Protein AF-A0A4R5VTQ6-F1 (afdb_monomer_lite)

InterPro domains:
  IPR003675 CAAX prenyl protease 2/Lysostaphin resistance protein A-like domain [PF02517] (168-241)

Secondary structure (DSSP, 8-state):
-HHHHHTSPPPHHHHHHHHIIIIIHHHHHHHTTT-HHHHHHHHHHHHHHHHHHHHHHTTTS-TTSPPPPHHHHHHHHHHHHHHHHHHHHHHHHHHHHH-HHHHHHHHHHHHHHH-------S---HHHHHHHHHHHHHHHHHHHTTHHHHHHHHHHHHHHHHHHH-HHHHHTT-HHHHHHHHHHHHHHHHHHHTTTSS---HHHHHHHHHHHHHHHHHHHHHHHHH--HHHHHHHHHHHHHHHHHHHHTSTTHHHHHHHHHHHHHHHHHHHHHHHHHHHTT-

Structure (mmCIF, N/CA/C/O backbone):
data_AF-A0A4R5VTQ6-F1
#
_entry.id   AF-A0A4R5VTQ6-F1
#
loop_
_atom_site.group_PDB
_atom_site.id
_atom_site.type_symbol
_atom_site.label_atom_id
_atom_site.label_alt_id
_atom_site.label_comp_id
_atom_site.label_asym_id
_atom_site.label_entity_id
_atom_site.label_seq_id
_atom_site.pdbx_PDB_ins_code
_atom_site.Cartn_x
_atom_site.Cartn_y
_atom_site.Cartn_z
_atom_site.occupancy
_atom_site.B_iso_or_equiv
_atom_site.auth_seq_id
_atom_site.auth_comp_id
_atom_site.auth_asym_id
_atom_site.auth_atom_id
_atom_site.pdbx_PDB_model_num
ATOM 1 N N . MET A 1 1 ? -11.729 -0.789 19.701 1.00 68.19 1 MET A N 1
ATOM 2 C CA . MET A 1 1 ? -10.406 -1.345 19.319 1.00 68.19 1 MET A CA 1
ATOM 3 C C . MET A 1 1 ? -10.465 -1.917 17.910 1.00 68.19 1 MET A C 1
ATOM 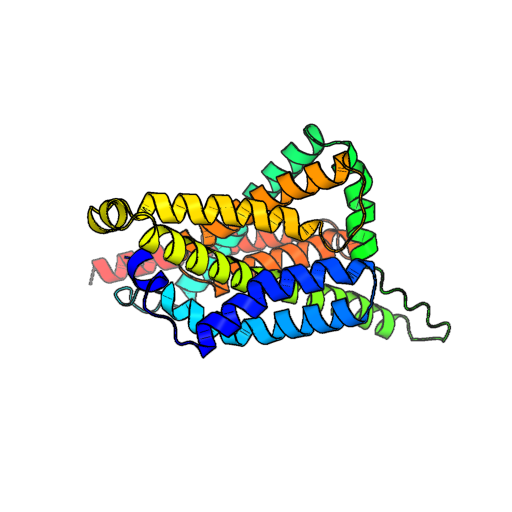5 O O . MET A 1 1 ? -11.405 -2.645 17.598 1.00 68.19 1 MET A O 1
ATOM 9 N N . LEU A 1 2 ? -9.462 -1.601 17.087 1.00 82.00 2 LEU A N 1
ATOM 10 C CA . LEU A 1 2 ? -9.363 -1.978 15.671 1.00 82.00 2 LEU A CA 1
ATOM 11 C C . LEU A 1 2 ? -9.486 -3.497 15.437 1.00 82.00 2 LEU A C 1
ATOM 13 O O . LEU A 1 2 ? -10.278 -3.929 14.603 1.00 82.00 2 LEU A O 1
ATOM 17 N N . THR A 1 3 ? -8.800 -4.318 16.239 1.00 83.00 3 THR A N 1
ATOM 18 C CA . THR A 1 3 ? -8.857 -5.797 16.171 1.00 83.00 3 THR A CA 1
ATOM 19 C C . THR A 1 3 ? -10.266 -6.361 16.286 1.00 83.00 3 THR A C 1
ATOM 21 O O . THR A 1 3 ? -10.634 -7.294 15.568 1.00 83.00 3 THR A O 1
ATOM 24 N N . THR A 1 4 ? -11.079 -5.788 17.172 1.00 84.25 4 THR A N 1
ATOM 25 C CA . THR A 1 4 ? -12.468 -6.204 17.366 1.00 84.25 4 THR A CA 1
ATOM 26 C C . THR A 1 4 ? -13.294 -5.946 16.111 1.00 84.25 4 THR A C 1
ATOM 28 O O . THR A 1 4 ? -14.091 -6.797 15.732 1.00 84.25 4 THR A O 1
ATOM 31 N N . ASN A 1 5 ? -13.092 -4.806 15.442 1.00 87.25 5 ASN A N 1
ATOM 32 C CA . ASN A 1 5 ? -13.829 -4.460 14.227 1.00 87.25 5 ASN A CA 1
ATOM 33 C C . ASN A 1 5 ? -13.384 -5.297 13.020 1.00 87.25 5 ASN A C 1
ATOM 35 O O . ASN A 1 5 ? -14.240 -5.813 12.295 1.00 87.25 5 ASN A O 1
ATOM 39 N N . LEU A 1 6 ? -12.074 -5.499 12.849 1.00 90.19 6 LEU A N 1
ATOM 40 C CA . LEU A 1 6 ? -11.512 -6.322 11.773 1.00 90.19 6 LEU A CA 1
ATOM 41 C C . LEU A 1 6 ? -11.986 -7.780 11.849 1.00 90.19 6 LEU A C 1
ATOM 43 O O . LEU A 1 6 ? -12.286 -8.383 10.824 1.00 90.19 6 LEU A O 1
ATOM 47 N N . THR A 1 7 ? -12.152 -8.320 13.061 1.00 90.00 7 THR A N 1
ATOM 48 C CA . THR A 1 7 ? -12.578 -9.715 13.289 1.00 90.00 7 THR A CA 1
ATOM 49 C C . THR A 1 7 ? -14.080 -9.899 13.537 1.00 90.00 7 THR A C 1
ATOM 51 O O . THR A 1 7 ? -14.508 -10.973 13.977 1.00 90.00 7 THR A O 1
ATOM 54 N N . LYS A 1 8 ? -14.911 -8.881 13.256 1.00 89.94 8 LYS A N 1
ATOM 55 C CA . LYS A 1 8 ? -16.376 -9.045 13.240 1.00 89.94 8 LYS A CA 1
ATOM 56 C C . LYS A 1 8 ? -16.771 -10.113 12.211 1.00 89.94 8 LYS A C 1
ATOM 58 O O . LYS A 1 8 ? -16.144 -10.157 11.149 1.00 89.94 8 LYS A O 1
ATOM 63 N N . PRO A 1 9 ? -17.833 -10.905 12.452 1.00 91.06 9 PRO A N 1
ATOM 64 C CA . PRO A 1 9 ? -18.295 -11.913 11.503 1.00 91.06 9 PRO A CA 1
ATOM 65 C C . PRO A 1 9 ? -18.405 -11.373 10.069 1.00 91.06 9 PRO A C 1
ATOM 67 O O . PRO A 1 9 ? -18.843 -10.240 9.832 1.00 91.06 9 PRO A O 1
ATOM 70 N N . LEU A 1 10 ? -17.960 -12.185 9.112 1.00 92.19 10 LEU A N 1
ATOM 71 C CA . LEU A 1 10 ? -18.070 -11.911 7.684 1.00 92.19 10 LEU A CA 1
ATOM 72 C C . LEU A 1 10 ? -19.266 -12.678 7.125 1.00 92.19 10 LEU A C 1
ATOM 74 O O . LEU A 1 10 ? -19.488 -13.837 7.472 1.00 92.19 10 LEU A O 1
ATOM 78 N N . SER A 1 11 ? -20.021 -12.048 6.225 1.00 94.31 11 SER A N 1
ATOM 79 C CA . SER A 1 11 ? -20.989 -12.795 5.421 1.00 94.31 11 SER A CA 1
ATOM 80 C C . SER A 1 11 ? -20.243 -13.775 4.509 1.00 94.31 11 SER A C 1
ATOM 82 O O . SER A 1 11 ? -19.122 -13.484 4.085 1.00 94.31 11 SER A O 1
ATOM 84 N N . LYS A 1 12 ? -20.869 -14.902 4.141 1.00 95.06 12 LYS A N 1
ATOM 85 C CA . LYS A 1 12 ? -20.275 -15.866 3.194 1.00 95.06 12 LYS A CA 1
ATOM 86 C C . LYS A 1 12 ? -19.852 -15.192 1.881 1.00 95.06 12 LYS A C 1
ATOM 88 O O . LYS A 1 12 ? -18.774 -15.472 1.374 1.00 95.06 12 LYS A O 1
ATOM 93 N N . LYS A 1 13 ? -20.665 -14.247 1.388 1.00 95.31 13 LYS A N 1
ATOM 94 C CA . LYS A 1 13 ? -20.375 -13.453 0.182 1.00 95.31 13 LYS A CA 1
ATOM 95 C C . LYS A 1 13 ? -19.128 -12.584 0.355 1.00 95.31 13 LYS A C 1
ATOM 97 O O . LYS A 1 13 ? -18.300 -12.527 -0.540 1.00 95.31 13 LYS A O 1
ATOM 102 N N . THR A 1 14 ? -18.979 -11.926 1.506 1.00 93.69 14 THR A N 1
ATOM 103 C CA . THR A 1 14 ? -17.797 -11.101 1.804 1.00 93.69 14 THR A CA 1
ATOM 104 C C . THR A 1 14 ? -16.545 -11.953 1.952 1.00 93.69 14 THR A C 1
ATOM 106 O O . THR A 1 14 ? -15.509 -11.573 1.434 1.00 93.69 14 THR A O 1
ATOM 109 N N . LEU A 1 15 ? -16.634 -13.099 2.631 1.00 95.50 15 LEU A N 1
ATOM 110 C CA . LEU A 1 15 ? -15.499 -14.006 2.771 1.00 95.50 15 LEU A CA 1
ATOM 111 C C . LEU A 1 15 ? -15.043 -14.538 1.407 1.00 95.50 15 LEU A C 1
ATOM 113 O O . LEU A 1 15 ? -13.858 -14.476 1.112 1.00 95.50 15 LEU A O 1
ATOM 117 N N . ALA A 1 16 ? -15.976 -14.995 0.565 1.00 96.69 16 ALA A N 1
ATOM 118 C CA . ALA A 1 16 ? -15.663 -15.431 -0.794 1.00 96.69 16 ALA A CA 1
ATOM 119 C C . ALA A 1 16 ? -15.013 -14.306 -1.614 1.00 96.69 16 ALA A C 1
ATOM 121 O O . ALA A 1 16 ? -14.004 -14.532 -2.266 1.00 96.69 16 ALA A O 1
ATOM 122 N N . ALA A 1 17 ? -15.546 -13.086 -1.521 1.00 96.25 17 ALA A N 1
ATOM 123 C CA . ALA A 1 17 ? -14.982 -11.926 -2.198 1.00 96.25 17 ALA A CA 1
ATOM 124 C C . ALA A 1 17 ? -13.552 -11.607 -1.728 1.00 96.25 17 ALA A C 1
ATOM 126 O O . ALA A 1 17 ? -12.696 -11.380 -2.571 1.00 96.25 17 ALA A O 1
ATOM 127 N N . ILE A 1 18 ? -13.282 -11.652 -0.414 1.00 96.25 18 ILE A N 1
ATOM 128 C CA . ILE A 1 18 ? -11.924 -11.496 0.134 1.00 96.25 18 ILE A CA 1
ATOM 129 C C . ILE A 1 18 ? -10.996 -12.575 -0.431 1.00 96.25 18 ILE A C 1
ATOM 131 O O . ILE A 1 18 ? -9.922 -12.238 -0.893 1.00 96.25 18 ILE A O 1
ATOM 135 N N . LEU A 1 19 ? -11.416 -13.845 -0.444 1.00 96.69 19 LEU A N 1
ATOM 136 C CA . LEU A 1 19 ? -10.595 -14.940 -0.976 1.00 96.69 19 LEU A CA 1
ATOM 137 C C . LEU A 1 19 ? -10.276 -14.770 -2.469 1.00 96.69 19 LEU A C 1
ATOM 139 O O . LEU A 1 19 ? -9.175 -15.108 -2.893 1.00 96.69 19 LEU A O 1
ATOM 143 N N . VAL A 1 20 ? -11.220 -14.246 -3.257 1.00 96.31 20 VAL A N 1
ATOM 144 C CA . VAL A 1 20 ? -10.997 -13.943 -4.680 1.00 96.31 20 VAL A CA 1
ATOM 145 C C . VAL A 1 20 ? -9.973 -12.827 -4.843 1.00 96.31 20 VAL A C 1
ATOM 147 O O . VAL A 1 20 ? -9.036 -12.994 -5.610 1.00 96.31 20 VAL A O 1
ATOM 150 N N . ILE A 1 21 ? -10.114 -11.716 -4.114 1.00 95.56 21 ILE A N 1
ATOM 151 C CA . ILE A 1 21 ? -9.159 -10.607 -4.236 1.00 95.56 21 ILE A CA 1
ATOM 152 C C . ILE A 1 21 ? -7.831 -10.864 -3.539 1.00 95.56 21 ILE A C 1
ATOM 154 O O . ILE A 1 21 ? -6.964 -10.029 -3.693 1.00 95.56 21 ILE A O 1
ATOM 158 N N . THR A 1 22 ? -7.681 -11.936 -2.753 1.00 95.06 22 THR A N 1
ATOM 159 C CA . THR A 1 22 ? -6.400 -12.331 -2.156 1.00 95.06 22 THR A CA 1
ATOM 160 C C . THR A 1 22 ? -5.760 -13.469 -2.943 1.00 95.06 22 THR A C 1
ATOM 162 O O . THR A 1 22 ? -5.008 -13.234 -3.881 1.00 95.06 22 THR A O 1
ATOM 165 N N . LEU A 1 23 ? -6.137 -14.708 -2.632 1.00 94.38 23 LEU A N 1
ATOM 166 C CA . LEU A 1 23 ? -5.588 -15.914 -3.253 1.00 94.38 23 LEU A CA 1
ATOM 167 C C . LEU A 1 23 ? -5.908 -15.980 -4.750 1.00 94.38 23 LEU A C 1
ATOM 169 O O . LEU A 1 23 ? -5.095 -16.445 -5.539 1.00 94.38 23 LEU A O 1
ATOM 173 N N . GLY A 1 24 ? -7.103 -15.537 -5.151 1.00 94.00 24 GLY A N 1
ATOM 174 C CA . GLY A 1 24 ? -7.478 -15.507 -6.565 1.00 94.00 24 GLY A CA 1
ATOM 175 C C . GLY A 1 24 ? -6.610 -14.540 -7.371 1.00 94.00 24 GLY A C 1
ATOM 176 O O . GLY A 1 24 ? -6.146 -14.916 -8.444 1.00 94.00 24 GLY A O 1
ATOM 177 N N . ALA A 1 25 ? -6.345 -13.345 -6.834 1.00 93.50 25 ALA A N 1
ATOM 178 C CA . ALA A 1 25 ? -5.468 -12.359 -7.458 1.00 93.50 25 ALA A CA 1
ATOM 179 C C . ALA A 1 25 ? -4.042 -12.905 -7.628 1.00 93.50 25 ALA A C 1
ATOM 181 O O . ALA A 1 25 ? -3.527 -12.859 -8.735 1.00 93.50 25 ALA A O 1
ATOM 182 N N . GLU A 1 26 ? -3.455 -13.519 -6.595 1.00 93.56 26 GLU A N 1
ATOM 183 C CA . GLU A 1 26 ? -2.110 -14.125 -6.660 1.00 93.56 26 GLU A CA 1
ATOM 184 C C . GLU A 1 26 ? -2.006 -15.250 -7.698 1.00 93.56 26 GLU A C 1
ATOM 186 O O . GLU A 1 26 ? -1.031 -15.340 -8.446 1.00 93.56 26 GLU A O 1
ATOM 191 N N . ILE A 1 27 ? -3.018 -16.123 -7.759 1.00 94.38 27 ILE A N 1
ATOM 192 C CA . ILE A 1 27 ? -3.067 -17.205 -8.748 1.00 94.38 27 ILE A CA 1
ATOM 193 C C . ILE A 1 27 ? -3.088 -16.614 -10.158 1.00 94.38 27 ILE A C 1
ATOM 195 O O . ILE A 1 27 ? -2.345 -17.068 -11.028 1.00 94.38 27 ILE A O 1
ATOM 199 N N . VAL A 1 28 ? -3.933 -15.608 -10.388 1.00 93.88 28 VAL A N 1
ATOM 200 C CA . VAL A 1 28 ? -4.035 -14.942 -11.689 1.00 93.88 28 VAL A CA 1
ATOM 201 C C . VAL A 1 28 ? -2.734 -14.211 -12.026 1.00 93.88 28 VAL A C 1
ATOM 203 O O . VAL A 1 28 ? -2.231 -14.387 -13.132 1.00 93.88 28 VAL A O 1
ATOM 206 N N . LEU A 1 29 ? -2.137 -13.505 -11.065 1.00 91.75 29 LEU A N 1
ATOM 207 C CA . LEU A 1 29 ? -0.855 -12.812 -11.203 1.00 91.75 29 LEU A CA 1
ATOM 208 C C . LEU A 1 29 ? 0.262 -13.782 -11.614 1.00 91.75 29 LEU A C 1
ATOM 210 O O . LEU A 1 29 ? 0.988 -13.530 -12.570 1.00 91.75 29 LEU A O 1
ATOM 214 N N . TYR A 1 30 ? 0.337 -14.964 -10.993 1.00 92.75 30 TYR A N 1
ATOM 215 C CA . TYR A 1 30 ? 1.273 -16.015 -11.410 1.00 92.75 30 TYR A CA 1
ATOM 216 C C . TYR A 1 30 ? 1.055 -16.465 -12.864 1.00 92.75 30 TYR A C 1
ATOM 218 O O . TYR A 1 30 ? 2.016 -16.731 -13.594 1.00 92.75 30 TYR A O 1
ATOM 226 N N . PHE A 1 31 ? -0.205 -16.554 -13.303 1.00 92.81 31 PHE A N 1
ATOM 227 C CA . PHE A 1 31 ? -0.541 -16.943 -14.671 1.00 92.81 31 PHE A CA 1
ATOM 228 C C . PHE A 1 31 ? -0.262 -15.858 -15.719 1.00 92.81 31 PHE A C 1
ATOM 230 O O . PHE A 1 31 ? -0.176 -16.202 -16.901 1.00 92.81 31 PHE A O 1
ATOM 237 N N . MET A 1 32 ? -0.045 -14.596 -15.327 1.00 90.12 32 MET A N 1
ATOM 238 C CA . MET A 1 32 ? 0.327 -13.516 -16.258 1.00 90.12 32 MET A CA 1
ATOM 239 C C . MET A 1 32 ? 1.617 -13.818 -17.023 1.00 90.12 32 MET A C 1
ATOM 241 O O . MET A 1 32 ? 1.738 -13.454 -18.188 1.00 90.12 32 MET A O 1
ATOM 245 N N . ARG A 1 33 ? 2.515 -14.620 -16.437 1.00 85.50 33 ARG A N 1
ATOM 246 C CA . ARG A 1 33 ? 3.718 -15.150 -17.105 1.00 85.50 33 ARG A CA 1
ATOM 247 C C . ARG A 1 33 ? 3.438 -15.949 -18.376 1.00 85.50 33 ARG A C 1
ATOM 249 O O . ARG A 1 33 ? 4.341 -16.141 -19.186 1.00 85.50 33 ARG A O 1
ATOM 256 N N . TYR A 1 34 ? 2.234 -16.500 -18.503 1.00 88.81 34 TYR A N 1
ATOM 257 C CA . TYR A 1 34 ? 1.894 -17.476 -19.534 1.00 88.81 34 TYR A CA 1
ATOM 258 C C . TYR A 1 34 ? 0.779 -17.002 -20.467 1.00 88.81 34 TYR A C 1
ATOM 260 O O . TYR A 1 34 ? 0.603 -17.592 -21.532 1.00 88.81 34 TYR A O 1
ATOM 268 N N . THR A 1 35 ? -0.010 -15.991 -20.086 1.00 88.56 35 THR A N 1
ATOM 269 C CA . THR A 1 35 ? -1.158 -15.555 -20.890 1.00 88.56 35 THR A CA 1
ATOM 270 C C . THR A 1 35 ? -1.603 -14.123 -20.603 1.00 88.56 35 THR A C 1
ATOM 272 O O . THR A 1 35 ? -1.783 -13.728 -19.454 1.00 88.56 35 THR A O 1
ATOM 275 N N . TYR A 1 36 ? -1.906 -13.375 -21.669 1.00 87.50 36 TYR A N 1
ATOM 276 C CA . TYR A 1 36 ? -2.515 -12.042 -21.588 1.00 87.50 36 TYR A CA 1
ATOM 277 C C . TYR A 1 36 ? -3.910 -12.058 -20.955 1.00 87.50 36 TYR A C 1
ATOM 279 O O . TYR A 1 36 ? -4.296 -11.096 -20.297 1.00 87.50 36 TYR A O 1
ATOM 287 N N . LEU A 1 37 ? -4.654 -13.166 -21.092 1.00 91.94 37 LEU A N 1
ATOM 288 C CA . LEU A 1 37 ? -5.963 -13.314 -20.450 1.00 91.94 37 LEU A CA 1
ATOM 289 C C . LEU A 1 37 ? -5.850 -13.187 -18.927 1.00 91.94 37 LEU A C 1
ATOM 291 O O . LEU A 1 37 ? -6.746 -12.637 -18.295 1.00 91.94 37 LEU A O 1
ATOM 295 N N . ALA A 1 38 ? -4.757 -13.679 -18.338 1.00 91.62 38 ALA A N 1
ATOM 296 C CA . ALA A 1 38 ? -4.528 -13.535 -16.909 1.00 91.62 38 ALA A CA 1
ATOM 297 C C . ALA A 1 38 ? -4.312 -12.066 -16.525 1.00 91.62 38 ALA A C 1
ATOM 299 O O . ALA A 1 38 ? -4.867 -11.647 -15.519 1.00 91.62 38 ALA A O 1
ATOM 300 N N . GLY A 1 39 ? -3.627 -11.269 -17.353 1.00 88.62 39 GLY A N 1
ATOM 301 C CA . GLY A 1 39 ? -3.497 -9.823 -17.128 1.00 88.62 39 GLY A CA 1
ATOM 302 C C . GLY A 1 39 ? -4.860 -9.131 -17.105 1.00 88.62 39 GLY A C 1
ATOM 303 O O . GLY A 1 39 ? -5.229 -8.510 -16.117 1.00 88.62 39 GLY A O 1
ATOM 304 N N . THR A 1 40 ? -5.694 -9.373 -18.120 1.00 91.56 40 THR A N 1
ATOM 305 C CA . THR A 1 40 ? -7.059 -8.814 -18.160 1.00 91.56 40 THR A CA 1
ATOM 306 C C . THR A 1 40 ? -7.920 -9.257 -16.970 1.00 91.56 40 THR A C 1
ATOM 308 O O . THR A 1 40 ? -8.733 -8.488 -16.455 1.00 91.56 40 THR A O 1
ATOM 311 N N . LEU A 1 41 ? -7.774 -10.509 -16.523 1.00 94.50 41 LEU A N 1
ATOM 312 C CA . LEU A 1 41 ? -8.474 -11.002 -15.338 1.00 94.50 41 LEU A CA 1
ATOM 313 C C . LEU A 1 41 ? -7.951 -10.353 -14.053 1.00 94.50 41 LEU A C 1
ATOM 315 O O . LEU A 1 41 ? -8.757 -10.080 -13.165 1.00 94.50 41 LEU A O 1
ATOM 319 N N . TYR A 1 42 ? -6.646 -10.096 -13.953 1.00 94.19 42 TYR A N 1
ATOM 320 C CA . TYR A 1 42 ? -6.045 -9.396 -12.821 1.00 94.19 42 TYR A CA 1
ATOM 321 C C . TYR A 1 42 ? -6.610 -7.981 -12.709 1.00 94.19 42 TYR A C 1
ATOM 323 O O . TYR A 1 42 ? -7.158 -7.633 -11.663 1.00 94.19 42 TYR A O 1
ATOM 331 N N . ASP A 1 43 ? -6.621 -7.226 -13.808 1.00 92.81 43 ASP A N 1
ATOM 332 C CA . ASP A 1 43 ? -7.185 -5.873 -13.853 1.00 92.81 43 ASP A CA 1
ATOM 333 C C . ASP A 1 43 ? -8.661 -5.872 -13.449 1.00 92.81 43 ASP A C 1
ATOM 335 O O . ASP A 1 43 ? -9.109 -5.054 -12.643 1.00 92.81 43 ASP A O 1
ATOM 339 N N . ALA A 1 44 ? -9.433 -6.846 -13.943 1.00 94.88 44 ALA A N 1
ATOM 340 C CA . ALA A 1 44 ? -10.832 -7.001 -13.565 1.00 94.88 44 ALA A CA 1
ATOM 341 C C . ALA A 1 44 ? -11.000 -7.282 -12.061 1.00 94.88 44 ALA A C 1
ATOM 343 O O . ALA A 1 44 ? -11.917 -6.741 -11.433 1.00 94.88 44 ALA A O 1
ATOM 344 N N . ILE A 1 45 ? -10.122 -8.097 -11.464 1.00 95.25 45 ILE A N 1
ATOM 345 C CA . ILE A 1 45 ? -10.103 -8.345 -10.017 1.00 95.25 45 ILE A CA 1
ATOM 346 C C . ILE A 1 45 ? -9.726 -7.065 -9.263 1.00 95.25 45 ILE A C 1
ATOM 348 O O . ILE A 1 45 ? -10.399 -6.745 -8.280 1.00 95.25 45 ILE A O 1
ATOM 352 N N . MET A 1 46 ? -8.726 -6.307 -9.724 1.00 94.69 46 MET A N 1
ATOM 353 C CA . MET A 1 46 ? -8.306 -5.045 -9.109 1.00 94.69 46 MET A CA 1
ATOM 354 C C . MET A 1 46 ? -9.430 -4.012 -9.135 1.00 94.69 46 MET A C 1
ATOM 356 O O . MET A 1 46 ? -9.814 -3.503 -8.082 1.00 94.69 46 MET A O 1
ATOM 360 N N . VAL A 1 47 ? -10.073 -3.791 -10.282 1.00 94.75 47 VAL A N 1
ATOM 361 C CA . VAL A 1 47 ? -11.248 -2.911 -10.390 1.00 94.75 47 VAL A CA 1
ATOM 362 C C . VAL A 1 47 ? -12.385 -3.391 -9.480 1.00 94.75 47 VAL A C 1
ATOM 364 O O . VAL A 1 47 ? -12.988 -2.598 -8.751 1.00 94.75 47 VAL A O 1
ATOM 367 N N . ALA A 1 48 ? -12.674 -4.697 -9.458 1.00 94.12 48 ALA A N 1
ATOM 368 C CA . ALA A 1 48 ? -13.710 -5.257 -8.590 1.00 94.12 48 ALA A CA 1
ATOM 369 C C . ALA A 1 48 ? -13.371 -5.114 -7.094 1.00 94.12 48 ALA A C 1
ATOM 371 O O . ALA A 1 48 ? -14.278 -4.985 -6.257 1.00 94.12 48 ALA A O 1
ATOM 372 N N . SER A 1 49 ? -12.081 -5.098 -6.746 1.00 95.25 49 SER A N 1
ATOM 373 C CA . SER A 1 49 ? -11.607 -4.950 -5.373 1.00 95.25 49 SER A CA 1
ATOM 374 C C . SER A 1 49 ? -12.054 -3.625 -4.760 1.00 95.25 49 SER A C 1
ATOM 376 O O . SER A 1 49 ? -12.372 -3.604 -3.574 1.00 95.25 49 SER A O 1
ATOM 378 N N . PHE A 1 50 ? -12.240 -2.561 -5.552 1.00 95.38 50 PHE A N 1
ATOM 379 C CA . PHE A 1 50 ? -12.759 -1.275 -5.076 1.00 95.38 50 PHE A CA 1
ATOM 380 C C . PHE A 1 50 ? -14.063 -1.430 -4.271 1.00 95.38 50 PHE A C 1
ATOM 382 O O . PHE A 1 50 ? -14.203 -0.909 -3.159 1.00 95.38 50 PHE A O 1
ATOM 389 N N . PHE A 1 51 ? -15.015 -2.220 -4.780 1.00 94.44 51 PHE A N 1
ATOM 390 C CA . PHE A 1 51 ? -16.305 -2.449 -4.115 1.00 94.44 51 PHE A CA 1
ATOM 391 C C . PHE A 1 51 ? -16.165 -3.240 -2.810 1.00 94.44 51 PHE A C 1
ATOM 393 O O . PHE A 1 51 ? -16.956 -3.075 -1.873 1.00 94.44 51 PHE A O 1
ATOM 400 N N . ILE A 1 52 ? -15.165 -4.116 -2.739 1.00 94.62 52 ILE A N 1
ATOM 401 C CA . ILE A 1 52 ? -14.842 -4.877 -1.533 1.00 94.62 52 ILE A CA 1
ATOM 402 C C . ILE A 1 52 ? -14.148 -3.955 -0.531 1.00 94.62 52 ILE A C 1
ATOM 404 O O . ILE A 1 52 ? -14.572 -3.899 0.624 1.00 94.62 52 ILE A O 1
ATOM 408 N N . GLY A 1 53 ? -13.184 -3.154 -0.984 1.00 94.62 53 GLY A N 1
ATOM 409 C CA . GLY A 1 53 ? -12.490 -2.128 -0.214 1.00 94.62 53 GLY A CA 1
ATOM 410 C C . GLY A 1 53 ? -13.454 -1.156 0.444 1.00 94.62 53 GLY A C 1
ATOM 411 O O . GLY A 1 53 ? -13.327 -0.898 1.638 1.00 94.62 53 GLY A O 1
ATOM 412 N N . TRP A 1 54 ? -14.514 -0.739 -0.252 1.00 93.75 54 TRP A N 1
ATOM 413 C CA . TRP A 1 54 ? -15.573 0.082 0.342 1.00 93.75 54 TRP A CA 1
ATOM 414 C C . TRP A 1 54 ? -16.211 -0.572 1.576 1.00 93.75 54 TRP A C 1
ATOM 416 O O . TRP A 1 54 ? -16.376 0.060 2.621 1.00 93.75 54 TRP A O 1
ATOM 426 N N . LYS A 1 55 ? -16.516 -1.872 1.502 1.00 92.38 55 LYS A N 1
ATOM 427 C CA . LYS A 1 55 ? -17.075 -2.627 2.636 1.00 92.38 55 LYS A CA 1
ATOM 428 C C . LYS A 1 55 ? -16.051 -2.863 3.744 1.00 92.38 55 LYS A C 1
ATOM 430 O O . LYS A 1 55 ? -16.423 -2.852 4.920 1.00 92.38 55 LYS A O 1
ATOM 435 N N . LEU A 1 56 ? -14.790 -3.112 3.393 1.00 92.81 56 LEU A N 1
ATOM 436 C CA . LEU A 1 56 ? -13.727 -3.368 4.366 1.00 92.81 56 LEU A CA 1
ATOM 437 C C . LEU A 1 56 ? -13.273 -2.089 5.077 1.00 92.81 56 LEU A C 1
ATOM 439 O O . LEU A 1 56 ? -12.967 -2.144 6.265 1.00 92.81 56 LEU A O 1
ATOM 443 N N . HIS A 1 57 ? -13.319 -0.935 4.410 1.00 92.12 57 HIS A N 1
ATOM 444 C CA . HIS A 1 57 ? -12.964 0.367 4.975 1.00 92.12 57 HIS A CA 1
ATOM 445 C C . HIS A 1 57 ? -13.735 0.657 6.271 1.00 92.12 57 HIS A C 1
ATOM 447 O O . HIS A 1 57 ? -13.144 1.036 7.282 1.00 92.12 57 HIS A O 1
ATOM 453 N N . HIS A 1 58 ? -15.038 0.363 6.298 1.00 89.25 58 HIS A N 1
ATOM 454 C CA . HIS A 1 58 ? -15.876 0.520 7.493 1.00 89.25 58 HIS A CA 1
ATOM 455 C C . HIS A 1 58 ? -15.430 -0.321 8.702 1.00 89.25 58 HIS A C 1
ATOM 457 O O . HIS A 1 58 ? -15.876 -0.069 9.819 1.00 89.25 58 HIS A O 1
ATOM 463 N N . ARG A 1 59 ? -14.572 -1.330 8.507 1.00 89.44 59 ARG A N 1
ATOM 464 C CA . ARG A 1 59 ? -14.019 -2.159 9.589 1.00 89.44 59 ARG A CA 1
ATOM 465 C C . ARG A 1 59 ? -12.753 -1.566 10.204 1.00 89.44 59 ARG A C 1
ATOM 467 O O . ARG A 1 59 ? -12.385 -1.985 11.298 1.00 89.44 59 ARG A O 1
ATOM 474 N N . ILE A 1 60 ? -12.115 -0.609 9.531 1.00 88.38 60 ILE A N 1
ATOM 475 C CA . ILE A 1 60 ? -10.934 0.104 10.036 1.00 88.38 60 ILE A CA 1
ATOM 476 C C . ILE A 1 60 ? -11.333 1.407 10.728 1.00 88.38 60 ILE A C 1
ATOM 478 O O . ILE A 1 60 ? -10.751 1.760 11.755 1.00 88.38 60 ILE A O 1
ATOM 482 N N . VAL A 1 61 ? -12.345 2.097 10.193 1.00 84.25 61 VAL A N 1
ATOM 483 C CA . VAL A 1 61 ? -12.830 3.362 10.752 1.00 84.25 61 VAL A CA 1
ATOM 484 C C . VAL A 1 61 ? -13.316 3.150 12.185 1.00 84.25 61 VAL A C 1
ATOM 486 O O . VAL A 1 61 ? -14.092 2.233 12.472 1.00 84.25 61 VAL A O 1
ATOM 489 N N . ASP A 1 62 ? -12.850 4.005 13.095 1.00 71.88 62 ASP A N 1
ATOM 490 C CA . ASP A 1 62 ? -13.303 3.968 14.477 1.00 71.88 62 ASP A CA 1
ATOM 491 C C . ASP A 1 62 ? -14.691 4.605 14.576 1.00 71.88 62 ASP A C 1
ATOM 493 O O . ASP A 1 62 ? -14.900 5.747 14.168 1.00 71.88 62 ASP A O 1
ATOM 497 N N . ALA A 1 63 ? -15.660 3.862 15.110 1.00 64.31 63 ALA A N 1
ATOM 498 C CA . ALA A 1 63 ? -17.037 4.341 15.224 1.00 64.31 63 ALA A CA 1
ATOM 499 C C . ALA A 1 63 ? -17.172 5.490 16.239 1.00 64.31 63 ALA A C 1
ATOM 501 O O . ALA A 1 63 ? -18.168 6.207 16.223 1.00 64.31 63 ALA A O 1
ATOM 502 N N . THR A 1 64 ? -16.181 5.649 17.120 1.00 61.62 64 THR A N 1
ATOM 503 C CA . THR A 1 64 ? -16.155 6.665 18.178 1.00 61.62 64 THR A CA 1
ATOM 504 C C . THR A 1 64 ? -15.398 7.931 17.788 1.00 61.62 64 THR A C 1
ATOM 506 O O . THR A 1 64 ? -15.535 8.941 18.471 1.00 61.62 64 THR A O 1
ATOM 509 N N . SER A 1 65 ? -14.601 7.914 16.713 1.00 66.81 65 SER A N 1
ATOM 510 C CA . SER A 1 65 ? -13.953 9.128 16.209 1.00 66.81 65 SER A CA 1
ATOM 511 C C . SER A 1 65 ? -14.932 9.902 15.330 1.00 66.81 65 SER A C 1
ATOM 513 O O . SER A 1 65 ? -15.507 9.330 14.401 1.00 66.81 65 SER A O 1
ATOM 515 N N . GLY A 1 66 ? -15.110 11.198 15.600 1.00 72.81 66 GLY A N 1
ATOM 516 C CA . GLY A 1 66 ? -15.863 12.093 14.721 1.00 72.81 66 GLY A CA 1
ATOM 517 C C . GLY A 1 66 ? -15.363 12.025 13.273 1.00 72.81 66 GLY A C 1
ATOM 518 O O . GLY A 1 66 ? -14.218 11.653 13.007 1.00 72.81 66 GLY A O 1
ATOM 519 N N . ARG A 1 67 ? -16.229 12.357 12.306 1.00 80.06 67 ARG A N 1
ATOM 520 C CA . ARG A 1 67 ? -15.840 12.335 10.888 1.00 80.06 67 ARG A CA 1
ATOM 521 C C . ARG A 1 67 ? -14.732 13.370 10.653 1.00 80.06 67 ARG A C 1
ATOM 523 O O . ARG A 1 67 ? -14.979 14.544 10.922 1.00 80.06 67 ARG A O 1
ATOM 530 N N . PRO A 1 68 ? -13.563 12.979 10.109 1.00 84.06 68 PRO A N 1
ATOM 531 C CA . PRO A 1 68 ? -12.477 13.923 9.898 1.00 84.06 68 PRO A CA 1
ATOM 532 C C . PRO A 1 68 ? -12.887 14.978 8.872 1.00 84.06 68 PRO A C 1
ATOM 534 O O . PRO A 1 68 ? -13.494 14.651 7.838 1.00 84.06 68 PRO A O 1
ATOM 537 N N . THR A 1 69 ? -12.531 16.232 9.150 1.00 90.56 69 THR A N 1
ATOM 538 C CA . THR A 1 69 ? -12.752 17.357 8.233 1.00 90.56 69 THR A CA 1
ATOM 539 C C . THR A 1 69 ? -11.943 17.172 6.946 1.00 90.56 69 THR A C 1
ATOM 541 O O . THR A 1 69 ? -10.985 16.395 6.893 1.00 90.56 69 THR A O 1
ATOM 544 N N . LYS A 1 70 ? -12.291 17.904 5.878 1.00 91.69 70 LYS A N 1
ATOM 545 C CA . LYS A 1 70 ? -11.512 17.879 4.624 1.00 91.69 70 LYS A CA 1
ATOM 546 C C . LYS A 1 70 ? -10.036 18.226 4.867 1.00 91.69 70 LYS A C 1
ATOM 548 O O . LYS A 1 70 ? -9.161 17.569 4.312 1.00 91.69 70 LYS A O 1
ATOM 553 N N . ARG A 1 71 ? -9.770 19.199 5.748 1.00 92.50 71 ARG A N 1
ATOM 554 C CA . ARG A 1 71 ? -8.413 19.609 6.137 1.00 92.50 71 ARG A CA 1
ATOM 555 C C . ARG A 1 71 ? -7.666 18.491 6.864 1.00 92.50 71 ARG A C 1
ATOM 557 O O . ARG A 1 71 ? -6.529 18.203 6.511 1.00 92.50 71 ARG A O 1
ATOM 564 N N . GLN A 1 72 ? -8.317 17.807 7.804 1.00 92.06 72 GLN A N 1
ATOM 565 C CA . GLN A 1 72 ? -7.723 16.670 8.515 1.00 92.06 72 GLN A CA 1
ATOM 566 C C . GLN A 1 72 ? -7.413 15.498 7.577 1.00 92.06 72 GLN A C 1
ATOM 568 O O . GLN A 1 72 ? -6.354 14.890 7.697 1.00 92.06 72 GLN A O 1
ATOM 573 N N . ARG A 1 73 ? -8.278 15.213 6.595 1.00 93.31 73 ARG A N 1
ATOM 574 C CA . ARG A 1 73 ? -7.988 14.195 5.568 1.00 93.31 73 ARG A CA 1
ATOM 575 C C . ARG A 1 73 ? -6.794 14.581 4.698 1.00 93.31 73 ARG A C 1
ATOM 577 O O . ARG A 1 73 ? -5.950 13.735 4.428 1.00 93.31 73 ARG A O 1
ATOM 584 N N . ALA A 1 74 ? -6.697 15.849 4.295 1.00 95.69 74 ALA A N 1
ATOM 585 C CA . ALA A 1 74 ? -5.548 16.347 3.542 1.00 95.69 74 ALA A CA 1
ATOM 586 C C . ALA A 1 74 ? -4.246 16.277 4.365 1.00 95.69 74 ALA A C 1
ATOM 588 O O . ALA A 1 74 ? -3.200 15.908 3.833 1.00 95.69 74 ALA A O 1
ATOM 589 N N . LEU A 1 75 ? -4.309 16.551 5.673 1.00 96.31 75 LEU A N 1
ATOM 590 C CA . LEU A 1 75 ? -3.187 16.359 6.599 1.00 96.31 75 LEU A CA 1
ATOM 591 C C . LEU A 1 75 ? -2.779 14.892 6.734 1.00 96.31 75 LEU A C 1
ATOM 593 O O . LEU A 1 75 ? -1.589 14.593 6.701 1.00 96.31 75 LEU A O 1
ATOM 597 N N . GLN A 1 76 ? -3.750 13.982 6.851 1.00 95.81 76 GLN A N 1
ATOM 598 C CA . GLN A 1 76 ? -3.484 12.544 6.882 1.00 95.81 76 GLN A CA 1
ATOM 599 C C . GLN A 1 76 ? -2.812 12.076 5.594 1.00 95.81 76 GLN A C 1
ATOM 601 O O . GLN A 1 76 ? -1.813 11.372 5.669 1.00 95.81 76 GLN A O 1
ATOM 606 N N . PHE A 1 77 ? -3.326 12.489 4.432 1.00 98.12 77 PHE A N 1
ATOM 607 C CA . PHE A 1 77 ? -2.734 12.150 3.140 1.00 98.12 77 PHE A CA 1
ATOM 608 C C . PHE A 1 77 ? -1.308 12.690 3.010 1.00 98.12 77 PHE A C 1
ATOM 610 O O . PHE A 1 77 ? -0.388 11.912 2.794 1.00 98.12 77 PHE A O 1
ATOM 617 N N . THR A 1 78 ? -1.105 13.998 3.192 1.00 98.25 78 THR A N 1
ATOM 618 C CA . THR A 1 78 ? 0.226 14.612 3.046 1.00 98.25 78 THR A CA 1
ATOM 619 C C . THR A 1 78 ? 1.233 14.036 4.042 1.00 98.25 78 THR A C 1
ATOM 621 O O . THR A 1 78 ? 2.353 13.726 3.658 1.00 98.25 78 THR A O 1
ATOM 624 N N . GLY A 1 79 ? 0.835 13.812 5.299 1.00 98.12 79 GLY A N 1
ATOM 625 C CA . GLY A 1 79 ? 1.694 13.180 6.301 1.00 98.12 79 GLY A CA 1
ATOM 626 C C . GLY A 1 79 ? 2.040 11.730 5.954 1.00 98.12 79 GLY A C 1
ATOM 627 O O . GLY A 1 79 ? 3.204 11.346 6.024 1.00 98.12 79 GLY A O 1
ATOM 628 N N . ALA A 1 80 ? 1.050 10.935 5.539 1.00 98.38 80 ALA A N 1
ATOM 629 C CA . ALA A 1 80 ? 1.255 9.557 5.099 1.00 98.38 80 ALA A CA 1
ATOM 630 C C . ALA A 1 80 ? 2.164 9.472 3.870 1.00 98.38 80 ALA A C 1
ATOM 632 O O . ALA A 1 80 ? 3.097 8.674 3.865 1.00 98.38 80 ALA A O 1
ATOM 633 N N . PHE A 1 81 ? 1.932 10.325 2.873 1.00 98.62 81 PHE A N 1
ATOM 634 C CA . PHE A 1 81 ? 2.738 10.382 1.661 1.00 98.62 81 PHE A CA 1
ATOM 635 C C . PHE A 1 81 ? 4.200 10.711 1.976 1.00 98.62 81 PHE A C 1
ATOM 637 O O . PHE A 1 81 ? 5.092 10.018 1.507 1.00 98.62 81 PHE A O 1
ATOM 644 N N . LEU A 1 82 ? 4.462 11.713 2.822 1.00 98.56 82 LEU A N 1
ATOM 645 C CA . LEU A 1 82 ? 5.828 12.092 3.204 1.00 98.56 82 LEU A CA 1
ATOM 646 C C . LEU A 1 82 ? 6.548 10.983 3.977 1.00 98.56 82 LEU A C 1
ATOM 648 O O . LEU A 1 82 ? 7.722 10.721 3.723 1.00 98.56 82 LEU A O 1
ATOM 652 N N . VAL A 1 83 ? 5.850 10.317 4.904 1.00 98.50 83 VAL A N 1
ATOM 653 C CA . VAL A 1 83 ? 6.399 9.159 5.626 1.00 98.50 83 VAL A CA 1
ATOM 654 C C . VAL A 1 83 ? 6.733 8.034 4.652 1.00 98.50 83 VAL A C 1
ATOM 656 O O . VAL A 1 83 ? 7.815 7.453 4.749 1.00 98.50 83 VAL A O 1
ATOM 659 N N . PHE A 1 84 ? 5.836 7.749 3.705 1.00 98.50 84 PHE A N 1
ATOM 660 C CA . PHE A 1 84 ? 6.070 6.728 2.695 1.00 98.50 84 PHE A CA 1
ATOM 661 C C . PHE A 1 84 ? 7.253 7.085 1.796 1.00 98.50 84 PHE A C 1
ATOM 663 O O . PHE A 1 84 ? 8.160 6.277 1.678 1.00 98.50 84 PHE A O 1
ATOM 670 N N . PHE A 1 85 ? 7.302 8.310 1.268 1.00 98.12 85 PHE A N 1
ATOM 671 C CA . PHE A 1 85 ? 8.382 8.815 0.419 1.00 98.12 85 PHE A CA 1
ATOM 672 C C . PHE A 1 85 ? 9.762 8.746 1.093 1.00 98.12 85 PHE A C 1
ATOM 674 O O . PHE A 1 85 ? 10.735 8.282 0.498 1.00 98.12 85 PHE A O 1
ATOM 681 N N . ILE A 1 86 ? 9.873 9.185 2.351 1.00 98.12 86 ILE A N 1
ATOM 682 C CA . ILE A 1 86 ? 11.142 9.114 3.091 1.00 98.12 86 ILE A CA 1
ATOM 683 C C . ILE A 1 86 ? 11.534 7.653 3.317 1.00 98.12 86 ILE A C 1
ATOM 685 O O . ILE A 1 86 ? 12.683 7.270 3.096 1.00 98.12 86 ILE A O 1
ATOM 689 N N . GLY A 1 87 ? 10.583 6.827 3.755 1.00 97.81 87 GLY A N 1
ATOM 690 C CA . GLY A 1 87 ? 10.840 5.420 4.026 1.00 97.81 87 GLY A CA 1
ATOM 691 C C . GLY A 1 87 ? 11.213 4.634 2.766 1.00 97.81 87 GLY A C 1
ATOM 692 O O . GLY A 1 87 ? 12.179 3.875 2.801 1.00 97.81 87 GLY A O 1
ATOM 693 N N . SER A 1 88 ? 10.528 4.862 1.645 1.00 95.94 88 SER A N 1
ATOM 694 C CA . SER A 1 88 ? 10.847 4.258 0.350 1.00 95.94 88 SER A CA 1
ATOM 695 C C . SER A 1 88 ? 12.213 4.711 -0.157 1.00 95.94 88 SER A C 1
ATOM 697 O O . SER A 1 88 ? 12.990 3.878 -0.609 1.00 95.94 88 SER A O 1
ATOM 699 N N . THR A 1 89 ? 12.580 5.983 0.030 1.00 95.00 89 THR A N 1
ATOM 700 C CA . THR A 1 89 ? 13.932 6.481 -0.280 1.00 95.00 89 THR A CA 1
ATOM 701 C C . THR A 1 89 ? 15.004 5.730 0.515 1.00 95.00 89 THR A C 1
ATOM 703 O O . THR A 1 89 ? 15.986 5.263 -0.061 1.00 95.00 89 THR A O 1
ATOM 706 N N . ILE A 1 90 ? 14.813 5.555 1.829 1.00 96.50 90 ILE A N 1
ATOM 707 C CA . ILE A 1 90 ? 15.752 4.798 2.675 1.00 96.50 90 ILE A CA 1
ATOM 708 C C . ILE A 1 90 ? 15.845 3.338 2.210 1.00 96.50 90 ILE A C 1
ATOM 710 O O . ILE A 1 90 ? 16.947 2.799 2.097 1.00 96.50 90 ILE A O 1
ATOM 714 N N . ILE A 1 91 ? 14.707 2.704 1.912 1.00 95.19 91 ILE A N 1
ATOM 715 C CA . ILE A 1 91 ? 14.653 1.324 1.414 1.00 95.19 91 ILE A CA 1
ATOM 716 C C . ILE A 1 91 ? 15.371 1.201 0.072 1.00 95.19 91 ILE A C 1
ATOM 718 O O . ILE A 1 91 ? 16.125 0.249 -0.115 1.00 95.19 91 ILE A O 1
ATOM 722 N N . ASN A 1 92 ? 15.182 2.149 -0.842 1.00 91.38 92 ASN A N 1
ATOM 723 C CA . ASN A 1 92 ? 15.825 2.146 -2.153 1.00 91.38 92 ASN A CA 1
ATOM 724 C C . ASN A 1 92 ? 17.344 2.295 -2.024 1.00 91.38 92 ASN A C 1
ATOM 726 O O . ASN A 1 92 ? 18.082 1.527 -2.638 1.00 91.38 92 ASN A O 1
ATOM 730 N N . ILE A 1 93 ? 17.828 3.195 -1.158 1.00 91.56 93 ILE A N 1
ATOM 731 C CA . ILE A 1 93 ? 19.264 3.326 -0.856 1.00 91.56 93 ILE A CA 1
ATOM 732 C C . ILE A 1 93 ? 19.817 2.013 -0.292 1.00 91.56 93 ILE A C 1
ATOM 734 O O . ILE A 1 93 ? 20.836 1.514 -0.768 1.00 91.56 93 ILE A O 1
ATOM 738 N N . TYR A 1 94 ? 19.139 1.425 0.697 1.00 92.38 94 TYR A N 1
ATOM 739 C CA . TYR A 1 94 ? 19.549 0.143 1.267 1.00 92.38 94 TYR A CA 1
ATOM 740 C C . TYR A 1 94 ? 19.573 -0.966 0.210 1.00 92.38 94 TYR A C 1
ATOM 742 O O . TYR A 1 94 ? 20.544 -1.714 0.127 1.00 92.38 94 TYR A O 1
ATOM 750 N N . SER A 1 95 ? 18.536 -1.052 -0.622 1.00 90.38 95 SER A N 1
ATOM 751 C CA . SER A 1 95 ? 18.394 -2.092 -1.643 1.00 90.38 95 SER A CA 1
ATOM 752 C C . SER A 1 95 ? 19.461 -1.969 -2.728 1.00 90.38 95 SER A C 1
ATOM 754 O O . SER A 1 95 ? 20.006 -2.981 -3.158 1.00 90.38 95 SER A O 1
ATOM 756 N N . ASN A 1 96 ? 19.827 -0.742 -3.107 1.00 87.06 96 ASN A N 1
ATOM 757 C CA . ASN A 1 96 ? 20.923 -0.470 -4.034 1.00 87.06 96 ASN A CA 1
ATOM 758 C C . ASN A 1 96 ? 22.265 -1.002 -3.496 1.00 87.06 96 ASN A C 1
ATOM 760 O O . ASN A 1 96 ? 23.008 -1.669 -4.215 1.00 87.06 96 ASN A O 1
ATOM 764 N N . LEU A 1 97 ? 22.530 -0.801 -2.201 1.00 90.62 97 LEU A N 1
ATOM 765 C CA . LEU A 1 97 ? 23.757 -1.268 -1.553 1.00 90.62 97 LEU A CA 1
ATOM 766 C C . LEU A 1 97 ? 23.767 -2.784 -1.294 1.00 90.62 97 LEU A C 1
ATOM 768 O O . LEU A 1 97 ? 24.788 -3.439 -1.495 1.00 90.62 97 LEU A O 1
ATOM 772 N N . ALA A 1 98 ? 22.650 -3.344 -0.826 1.00 91.69 98 ALA A N 1
ATOM 773 C CA . ALA A 1 98 ? 22.555 -4.739 -0.395 1.00 91.69 98 ALA A CA 1
ATOM 774 C C . ALA A 1 98 ? 22.285 -5.717 -1.552 1.00 91.69 98 ALA A C 1
ATOM 776 O O . ALA A 1 98 ? 22.717 -6.869 -1.498 1.00 91.69 98 ALA A O 1
ATOM 777 N N . PHE A 1 99 ? 21.596 -5.267 -2.607 1.00 91.19 99 PHE A N 1
ATOM 778 C CA . PHE A 1 99 ? 21.163 -6.091 -3.738 1.00 91.19 99 PHE A CA 1
ATOM 779 C C . PHE A 1 99 ? 21.546 -5.447 -5.083 1.00 91.19 99 PHE A C 1
ATOM 781 O O . PHE A 1 99 ? 20.678 -5.104 -5.888 1.00 91.19 99 PHE A O 1
ATOM 788 N N . PRO A 1 100 ? 22.849 -5.335 -5.402 1.00 86.62 100 PRO A N 1
ATOM 789 C CA . PRO A 1 100 ? 23.309 -4.663 -6.620 1.00 86.62 100 PRO A CA 1
ATOM 790 C C . PRO A 1 100 ? 22.794 -5.326 -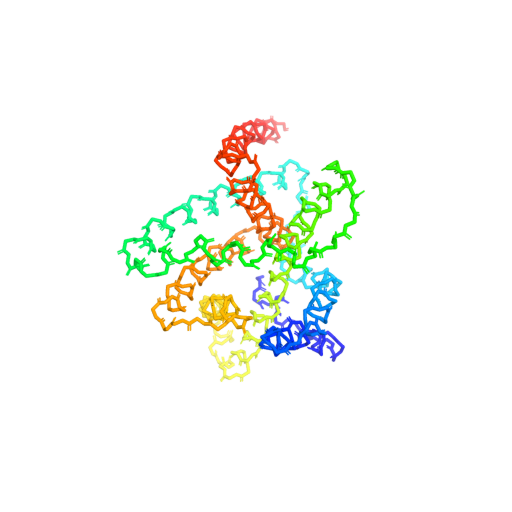7.907 1.00 86.62 100 PRO A C 1
ATOM 792 O O . PRO A 1 100 ? 22.582 -4.651 -8.910 1.00 86.62 100 PRO A O 1
ATOM 795 N N . ALA A 1 101 ? 22.553 -6.644 -7.886 1.00 83.25 101 ALA A N 1
ATOM 796 C CA . ALA A 1 101 ? 21.964 -7.367 -9.014 1.00 83.25 101 ALA A CA 1
ATOM 797 C C . ALA A 1 101 ? 20.504 -6.967 -9.269 1.00 83.25 101 ALA A C 1
ATOM 799 O O . ALA A 1 101 ? 20.109 -6.846 -10.423 1.00 83.25 101 ALA A O 1
ATOM 800 N N . PHE A 1 102 ? 19.716 -6.750 -8.215 1.00 81.12 102 PHE A N 1
ATOM 801 C CA . PHE A 1 102 ? 18.362 -6.219 -8.339 1.00 81.12 102 PHE A CA 1
ATOM 802 C C . PHE A 1 102 ? 18.409 -4.788 -8.867 1.00 81.12 102 PHE A C 1
ATOM 804 O O . PHE A 1 102 ? 17.809 -4.515 -9.895 1.00 81.12 102 PHE A O 1
ATOM 811 N N . ASN A 1 103 ? 19.230 -3.927 -8.262 1.00 78.69 103 ASN A N 1
ATOM 812 C CA . ASN A 1 103 ? 19.328 -2.523 -8.653 1.00 78.69 103 ASN A CA 1
ATOM 813 C C . ASN A 1 103 ? 19.780 -2.327 -10.111 1.00 78.69 103 ASN A C 1
ATOM 815 O O . ASN A 1 103 ? 19.213 -1.516 -10.828 1.00 78.69 103 ASN A O 1
ATOM 819 N N . LYS A 1 104 ? 20.754 -3.114 -10.590 1.00 77.69 104 LYS A N 1
ATOM 820 C CA . LYS A 1 104 ? 21.226 -3.043 -11.985 1.00 77.69 104 LYS A CA 1
ATOM 821 C C . LYS A 1 104 ? 20.154 -3.447 -13.006 1.00 77.69 104 LYS A C 1
ATOM 823 O O . LYS A 1 104 ? 20.200 -2.985 -14.140 1.00 77.69 104 LYS A O 1
ATOM 828 N N . ASN A 1 105 ? 19.236 -4.332 -12.622 1.00 66.94 105 ASN A N 1
ATOM 829 C CA . ASN A 1 105 ? 18.145 -4.792 -13.481 1.00 66.94 105 ASN A CA 1
ATOM 830 C C . ASN A 1 105 ? 16.815 -4.097 -13.155 1.00 66.94 105 ASN A C 1
ATOM 832 O O . ASN A 1 105 ? 15.808 -4.411 -13.780 1.00 66.94 105 ASN A O 1
ATOM 836 N N . TYR A 1 106 ? 16.797 -3.177 -12.188 1.00 60.97 106 TYR A N 1
ATOM 837 C CA . TYR A 1 106 ? 15.585 -2.491 -11.761 1.00 60.97 106 TYR A CA 1
ATOM 838 C C . TYR A 1 106 ? 15.041 -1.608 -12.885 1.00 60.97 106 TYR A C 1
ATOM 840 O O . TYR A 1 106 ? 13.857 -1.673 -13.189 1.00 60.97 106 TYR A O 1
ATOM 848 N N . ASP A 1 107 ? 15.931 -0.912 -13.599 1.00 55.06 107 ASP A N 1
ATOM 849 C CA . ASP A 1 107 ? 15.576 -0.126 -14.787 1.00 55.06 107 ASP A CA 1
ATOM 850 C C . ASP A 1 107 ? 14.925 -0.997 -15.879 1.00 55.06 107 ASP A C 1
ATOM 852 O O . ASP A 1 107 ? 13.952 -0.588 -16.505 1.00 55.06 107 ASP A O 1
ATOM 856 N N . GLN A 1 108 ? 15.405 -2.233 -16.072 1.00 51.47 108 GLN A N 1
ATOM 857 C CA . GLN A 1 108 ? 14.796 -3.187 -17.010 1.00 51.47 108 GLN A CA 1
ATOM 858 C C . GLN A 1 108 ? 13.462 -3.745 -16.498 1.00 51.47 108 GLN A C 1
ATOM 860 O O . GLN A 1 108 ? 12.573 -4.019 -17.297 1.00 51.47 108 GLN A O 1
ATOM 865 N N . TYR A 1 109 ? 13.311 -3.918 -15.184 1.00 51.47 109 TYR A N 1
ATOM 866 C CA . TYR A 1 109 ? 12.065 -4.376 -14.571 1.00 51.47 109 TYR A CA 1
ATOM 867 C C . TYR A 1 109 ? 10.939 -3.345 -14.731 1.00 51.47 109 TYR A C 1
ATOM 869 O O . TYR A 1 109 ? 9.828 -3.712 -15.104 1.00 51.47 109 TYR A O 1
ATOM 877 N N . VAL A 1 110 ? 11.252 -2.062 -14.531 1.00 51.72 110 VAL A N 1
ATOM 878 C CA . VAL A 1 110 ? 10.320 -0.943 -14.738 1.00 51.72 110 VAL A CA 1
ATOM 879 C C . VAL A 1 110 ? 9.968 -0.788 -16.222 1.00 51.72 110 VAL A C 1
ATOM 881 O O . VAL A 1 110 ? 8.791 -0.693 -16.554 1.00 51.72 110 VAL A O 1
ATOM 884 N N . GLN A 1 111 ? 10.954 -0.848 -17.128 1.00 48.50 111 GLN A N 1
ATOM 885 C CA . GLN A 1 111 ? 10.709 -0.706 -18.572 1.00 48.50 111 GLN A CA 1
ATOM 886 C C . GLN A 1 111 ? 9.785 -1.789 -19.149 1.00 48.50 111 GLN A C 1
ATOM 888 O O . GLN A 1 111 ? 8.961 -1.487 -20.004 1.00 48.50 111 GLN A O 1
ATOM 893 N N . VAL A 1 112 ? 9.875 -3.037 -18.670 1.00 49.94 112 VAL A N 1
ATOM 894 C CA . VAL A 1 112 ? 9.001 -4.138 -19.124 1.00 49.94 112 VAL A CA 1
ATOM 895 C C . VAL A 1 112 ? 7.540 -3.942 -18.688 1.00 49.94 112 VAL A C 1
ATOM 897 O O . VAL A 1 112 ? 6.642 -4.444 -19.359 1.00 49.94 112 VAL A O 1
ATOM 900 N N . TYR A 1 113 ? 7.294 -3.199 -17.605 1.00 41.34 113 TYR A N 1
ATOM 901 C CA . TYR A 1 113 ? 5.948 -2.850 -17.134 1.00 41.34 113 TYR A CA 1
ATOM 902 C C . TYR A 1 113 ? 5.292 -1.734 -17.959 1.00 41.34 113 TYR A C 1
ATOM 904 O O . TYR A 1 113 ? 4.071 -1.713 -18.105 1.00 41.34 113 TYR A O 1
ATOM 912 N N . THR A 1 114 ? 6.099 -0.817 -18.497 1.00 41.00 114 THR A N 1
ATOM 913 C CA . THR A 1 114 ? 5.639 0.399 -19.187 1.00 41.00 114 THR A CA 1
ATOM 914 C C . THR A 1 114 ? 5.722 0.326 -20.708 1.00 41.00 114 THR A C 1
ATOM 916 O O . THR A 1 114 ? 5.316 1.272 -21.370 1.00 41.00 114 THR A O 1
ATOM 919 N N . ASP A 1 115 ? 6.243 -0.762 -21.284 1.00 41.12 115 ASP A N 1
ATOM 920 C CA . ASP A 1 115 ? 6.207 -0.991 -22.731 1.00 41.12 115 ASP A CA 1
ATOM 921 C C . ASP A 1 115 ? 4.917 -1.745 -23.099 1.00 41.12 115 ASP A C 1
ATOM 923 O O . ASP A 1 115 ? 4.881 -2.984 -23.060 1.00 41.12 115 ASP A O 1
ATOM 927 N N . PRO A 1 116 ? 3.828 -1.063 -23.510 1.00 42.72 116 PRO A N 1
ATOM 928 C CA . PRO A 1 116 ? 2.799 -1.749 -24.260 1.00 42.72 116 PRO A CA 1
ATOM 929 C C . PRO A 1 116 ? 3.464 -2.231 -25.552 1.00 42.72 116 PRO A C 1
ATOM 931 O O . PRO A 1 116 ? 3.837 -1.425 -26.404 1.00 42.72 116 PRO A O 1
ATOM 934 N N . GLN A 1 117 ? 3.608 -3.551 -25.723 1.00 43.44 117 GLN A N 1
ATOM 935 C CA . GLN A 1 117 ? 3.989 -4.176 -26.998 1.00 43.44 117 GLN A CA 1
ATOM 936 C C . GLN A 1 117 ? 2.885 -3.980 -28.051 1.00 43.44 117 GLN A C 1
ATOM 938 O O . GLN A 1 117 ? 2.269 -4.917 -28.551 1.00 43.44 117 GLN A O 1
ATOM 943 N N . THR A 1 118 ? 2.627 -2.725 -28.389 1.00 39.91 118 THR A N 1
ATOM 944 C CA . THR A 1 118 ? 1.756 -2.278 -29.462 1.00 39.91 118 THR A CA 1
ATOM 945 C C . THR A 1 118 ? 2.594 -1.455 -30.425 1.00 39.91 118 THR A C 1
ATOM 947 O O . THR A 1 118 ? 2.339 -0.283 -30.678 1.00 39.91 118 THR A O 1
ATOM 950 N N . THR A 1 119 ? 3.593 -2.095 -31.032 1.00 37.97 119 THR A N 1
ATOM 951 C CA . THR A 1 119 ? 4.030 -1.707 -32.376 1.00 37.97 119 THR A CA 1
ATOM 952 C C . THR A 1 119 ? 2.901 -2.040 -33.351 1.00 37.97 119 THR A C 1
ATOM 954 O O . THR A 1 119 ? 2.947 -3.007 -34.106 1.00 37.97 119 THR A O 1
ATOM 957 N N . ILE A 1 120 ? 1.831 -1.243 -33.306 1.00 43.53 120 ILE A N 1
ATOM 958 C CA . ILE A 1 120 ? 0.914 -1.123 -34.431 1.00 43.53 120 ILE A CA 1
ATOM 959 C C . ILE A 1 120 ? 1.597 -0.146 -35.382 1.00 43.53 120 ILE A C 1
ATOM 961 O O . ILE A 1 120 ? 1.501 1.072 -35.234 1.00 43.53 120 ILE A O 1
ATOM 965 N N . ASP A 1 121 ? 2.339 -0.708 -36.334 1.00 44.44 121 ASP A N 1
ATOM 966 C CA . ASP A 1 121 ? 2.800 -0.006 -37.527 1.00 44.44 121 ASP A CA 1
ATOM 967 C C . ASP A 1 121 ? 1.587 0.621 -38.226 1.00 44.44 121 ASP A C 1
ATOM 969 O O . ASP A 1 121 ? 0.832 -0.044 -38.936 1.00 44.44 121 ASP A O 1
ATOM 973 N N . GLY A 1 122 ? 1.362 1.912 -37.987 1.00 46.84 122 GLY A N 1
ATOM 974 C CA . GLY A 1 122 ? 0.227 2.606 -38.577 1.00 46.84 122 GLY A CA 1
ATOM 975 C C . GLY A 1 122 ? -0.011 3.992 -38.008 1.00 46.84 122 GLY A C 1
ATOM 976 O O . GLY A 1 122 ? -1.009 4.188 -37.333 1.00 46.84 122 GLY A O 1
ATOM 977 N N . ALA A 1 123 ? 0.888 4.938 -38.307 1.00 52.41 123 ALA A N 1
ATOM 978 C CA . ALA A 1 123 ? 0.667 6.393 -38.306 1.00 52.41 123 ALA A CA 1
ATOM 979 C C . ALA A 1 123 ? -0.393 6.940 -37.318 1.00 52.41 123 ALA A C 1
ATOM 981 O O . ALA A 1 123 ? -1.257 7.732 -37.697 1.00 52.41 123 ALA A O 1
ATOM 982 N N . THR A 1 124 ? -0.335 6.556 -36.045 1.00 54.66 124 THR A N 1
ATOM 983 C CA . THR A 1 124 ? -1.023 7.283 -34.980 1.00 54.66 124 THR A 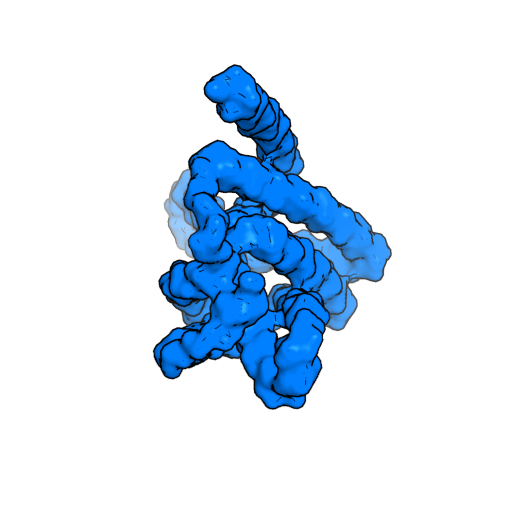CA 1
ATOM 984 C C . THR A 1 124 ? -0.273 8.591 -34.767 1.00 54.66 124 THR A C 1
ATOM 986 O O . THR A 1 124 ? 0.959 8.631 -34.776 1.00 54.66 124 THR A O 1
ATOM 989 N N . SER A 1 125 ? -1.001 9.705 -34.651 1.00 63.94 125 SER A N 1
ATOM 990 C CA . SER A 1 125 ? -0.352 10.984 -34.365 1.00 63.94 125 SER A CA 1
ATOM 991 C C . SER A 1 125 ? 0.410 10.864 -33.042 1.00 63.94 125 SER A C 1
ATOM 993 O O . SER A 1 125 ? -0.094 10.275 -32.084 1.00 63.94 125 SER A O 1
ATOM 995 N N . THR A 1 126 ? 1.612 11.441 -32.980 1.00 76.56 126 THR A N 1
ATOM 996 C CA . THR A 1 126 ? 2.483 11.424 -31.788 1.00 76.56 126 THR A CA 1
ATOM 997 C C . THR A 1 126 ? 1.770 11.905 -30.522 1.00 76.56 126 THR A C 1
ATOM 999 O O . THR A 1 126 ? 2.129 11.523 -29.412 1.00 76.56 126 THR A O 1
ATOM 1002 N N . PHE A 1 127 ? 0.723 12.717 -30.681 1.00 80.88 127 PHE A N 1
ATOM 1003 C CA . PHE A 1 127 ? -0.145 13.162 -29.601 1.00 80.88 127 PHE A CA 1
ATOM 1004 C C . PHE A 1 127 ? -0.993 12.028 -29.004 1.00 80.88 127 PHE A C 1
ATOM 1006 O O . PHE A 1 127 ? -0.969 11.847 -27.789 1.00 80.88 127 PHE A O 1
ATOM 1013 N N . PHE A 1 128 ? -1.716 11.254 -29.825 1.00 81.56 128 PHE A N 1
ATOM 1014 C CA . PHE A 1 128 ? -2.573 10.173 -29.318 1.00 81.56 128 PHE A CA 1
ATOM 1015 C C . PHE A 1 128 ? -1.752 9.032 -28.722 1.00 81.56 128 PHE A C 1
ATOM 1017 O O . PHE A 1 128 ? -2.090 8.561 -27.646 1.00 81.56 128 PHE A O 1
ATOM 1024 N N . SER A 1 129 ? -0.618 8.675 -29.334 1.00 78.62 129 SER A N 1
ATOM 1025 C CA . SER A 1 129 ? 0.276 7.660 -28.765 1.00 78.62 129 SER A CA 1
ATOM 1026 C C . SER A 1 129 ? 0.853 8.079 -27.407 1.00 78.62 129 SER A C 1
ATOM 1028 O O . SER A 1 129 ? 1.006 7.249 -26.519 1.00 78.62 129 SER A O 1
ATOM 1030 N N . THR A 1 130 ? 1.139 9.373 -27.217 1.00 80.31 130 THR A N 1
ATOM 1031 C CA . THR A 1 130 ? 1.584 9.898 -25.916 1.00 80.31 130 THR A CA 1
ATOM 1032 C C . THR A 1 130 ? 0.462 9.835 -24.881 1.00 80.31 130 THR A C 1
ATOM 1034 O O . THR A 1 130 ? 0.710 9.447 -23.744 1.00 80.31 130 THR A O 1
ATOM 1037 N N . ILE A 1 131 ? -0.770 10.194 -25.264 1.00 84.50 131 ILE A N 1
ATOM 1038 C CA . ILE A 1 131 ? -1.933 10.077 -24.374 1.00 84.50 131 ILE A CA 1
ATOM 1039 C C . ILE A 1 131 ? -2.162 8.623 -23.973 1.00 84.50 131 ILE A C 1
ATOM 1041 O O . ILE A 1 131 ? -2.395 8.370 -22.796 1.00 84.50 131 ILE A O 1
ATOM 1045 N N . ASP A 1 132 ? -2.079 7.688 -24.918 1.00 83.31 132 ASP A N 1
ATOM 1046 C CA . ASP A 1 132 ? -2.303 6.269 -24.651 1.00 83.31 132 ASP A CA 1
ATOM 1047 C C . ASP A 1 132 ? -1.228 5.705 -23.713 1.00 83.31 132 ASP A C 1
ATOM 1049 O O . ASP A 1 132 ? -1.566 5.051 -22.730 1.00 83.31 132 ASP A O 1
ATOM 1053 N N . SER A 1 133 ? 0.050 6.029 -23.948 1.00 80.06 133 SER A N 1
ATOM 1054 C CA . SER A 1 133 ? 1.168 5.611 -23.087 1.00 80.06 133 SER A CA 1
ATOM 1055 C C . SER A 1 133 ? 1.032 6.163 -21.666 1.00 80.06 133 SER A C 1
ATOM 1057 O O . SER A 1 133 ? 0.951 5.402 -20.705 1.00 80.06 133 SER A O 1
ATOM 1059 N N . VAL A 1 134 ? 0.922 7.491 -21.525 1.00 84.56 134 VAL A N 1
ATOM 1060 C CA . VAL A 1 134 ? 0.785 8.141 -20.210 1.00 84.56 134 VAL A CA 1
ATOM 1061 C C . VAL A 1 134 ? -0.495 7.678 -19.516 1.00 84.56 134 VAL A C 1
ATOM 1063 O O . VAL A 1 134 ? -0.505 7.432 -18.315 1.00 84.56 134 VAL A O 1
ATOM 1066 N N . GLY A 1 135 ? -1.595 7.562 -20.260 1.00 86.62 135 GLY A N 1
ATOM 1067 C CA . GLY A 1 135 ? -2.881 7.123 -19.734 1.00 86.62 135 GLY A CA 1
ATOM 1068 C C . GLY A 1 135 ? -2.847 5.687 -19.217 1.00 86.62 135 GLY A C 1
ATOM 1069 O O . GLY A 1 135 ? -3.404 5.427 -18.151 1.00 86.62 135 GLY A O 1
ATOM 1070 N N . SER A 1 136 ? -2.178 4.781 -19.934 1.00 85.69 136 SER A N 1
ATOM 1071 C CA . SER A 1 136 ? -1.985 3.390 -19.515 1.00 85.69 136 SER A CA 1
ATOM 1072 C C . SER A 1 136 ? -1.152 3.300 -18.237 1.00 85.69 136 SER A C 1
ATOM 1074 O O . SER A 1 136 ? -1.559 2.615 -17.303 1.00 85.69 136 SER A O 1
ATOM 1076 N N . ASP A 1 137 ? -0.045 4.042 -18.157 1.00 86.00 137 ASP A N 1
ATOM 1077 C CA . ASP A 1 137 ? 0.800 4.100 -16.958 1.00 86.00 137 ASP A CA 1
ATOM 1078 C C . ASP A 1 137 ? -0.002 4.588 -15.742 1.00 86.00 137 ASP A C 1
ATOM 108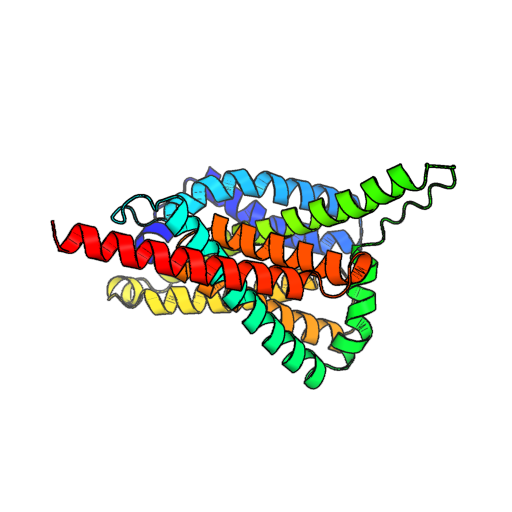0 O O . ASP A 1 137 ? -0.072 3.921 -14.712 1.00 86.00 137 ASP A O 1
ATOM 1084 N N . LEU A 1 138 ? -0.722 5.709 -15.891 1.00 89.62 138 LEU A N 1
ATOM 1085 C CA . LEU A 1 138 ? -1.571 6.252 -14.827 1.00 89.62 138 LEU A CA 1
ATOM 1086 C C . LEU A 1 138 ? -2.674 5.278 -14.396 1.00 89.62 138 LEU A C 1
ATOM 1088 O O . LEU A 1 138 ? -3.027 5.229 -13.214 1.00 89.62 138 LEU A O 1
ATOM 1092 N N . TYR A 1 139 ? -3.258 4.541 -15.343 1.00 91.50 139 TYR A N 1
ATOM 1093 C CA . TYR A 1 139 ? -4.276 3.535 -15.058 1.00 91.50 139 TYR A CA 1
ATOM 1094 C C . TYR A 1 139 ? -3.695 2.379 -14.242 1.00 91.50 139 TYR A C 1
ATOM 1096 O O . TYR A 1 139 ? -4.247 2.057 -13.188 1.00 91.50 139 TYR A O 1
ATOM 1104 N N . ASN A 1 140 ? -2.568 1.818 -14.681 1.00 90.94 140 ASN A N 1
ATOM 1105 C CA . ASN A 1 140 ? -1.900 0.701 -14.019 1.00 90.94 140 ASN A CA 1
ATOM 1106 C C . ASN A 1 140 ? -1.440 1.083 -12.606 1.00 90.94 140 ASN A C 1
ATOM 1108 O O . ASN A 1 140 ? -1.776 0.381 -11.655 1.00 90.94 140 ASN A O 1
ATOM 1112 N N . ASP A 1 141 ? -0.807 2.245 -12.434 1.00 92.69 141 ASP A N 1
ATOM 1113 C CA . ASP A 1 141 ? -0.360 2.734 -11.122 1.00 92.69 141 ASP A CA 1
ATOM 1114 C C . ASP A 1 141 ? -1.549 3.041 -10.184 1.00 92.69 141 ASP A C 1
ATOM 1116 O O . ASP A 1 141 ? -1.508 2.851 -8.962 1.00 92.69 141 ASP A O 1
ATOM 1120 N N . THR A 1 142 ? -2.685 3.479 -10.742 1.00 92.81 142 THR A N 1
ATOM 1121 C CA . THR A 1 142 ? -3.920 3.634 -9.958 1.00 92.81 142 THR A CA 1
ATOM 1122 C C . THR A 1 142 ? -4.458 2.278 -9.497 1.00 92.81 142 THR A C 1
ATOM 1124 O O . THR A 1 142 ? -4.902 2.160 -8.351 1.00 92.81 142 THR A O 1
ATOM 1127 N N . LEU A 1 143 ? -4.427 1.257 -10.361 1.00 93.81 143 LEU A N 1
ATOM 1128 C CA . LEU A 1 143 ? -4.840 -0.099 -10.005 1.00 93.81 143 LEU A CA 1
ATOM 1129 C C . LEU A 1 143 ? -3.898 -0.746 -8.986 1.00 93.81 143 LEU A C 1
ATOM 1131 O O . LEU A 1 143 ? -4.403 -1.389 -8.068 1.00 93.81 143 LEU A O 1
ATOM 1135 N N . ALA A 1 144 ? -2.585 -0.524 -9.082 1.00 91.44 144 ALA A N 1
ATOM 1136 C CA . ALA A 1 144 ? -1.597 -1.016 -8.120 1.00 91.44 144 ALA A CA 1
ATOM 1137 C C . ALA A 1 144 ? -1.923 -0.552 -6.690 1.00 91.44 144 ALA A C 1
ATOM 1139 O O . ALA A 1 144 ? -1.952 -1.343 -5.749 1.00 91.44 144 ALA A O 1
ATOM 1140 N N . GLY A 1 145 ? -2.367 0.698 -6.518 1.00 95.44 145 GLY A N 1
ATOM 1141 C CA . GLY A 1 145 ? -2.831 1.165 -5.207 1.00 95.44 145 GLY A CA 1
ATOM 1142 C C . GLY A 1 145 ? -4.036 0.401 -4.635 1.00 95.44 145 GLY A C 1
ATOM 1143 O O . GLY A 1 145 ? -4.250 0.415 -3.420 1.00 95.44 145 GLY A O 1
ATOM 1144 N N . LEU A 1 146 ? -4.833 -0.298 -5.454 1.00 96.62 146 LEU A N 1
ATOM 1145 C CA . LEU A 1 146 ? -5.918 -1.162 -4.972 1.00 96.62 146 LEU A CA 1
ATOM 1146 C C . LEU A 1 146 ? -5.422 -2.489 -4.378 1.00 96.62 146 LEU A C 1
ATOM 1148 O O . LEU A 1 146 ? -6.186 -3.140 -3.656 1.00 96.62 146 LEU A O 1
ATOM 1152 N N . GLU A 1 147 ? -4.149 -2.847 -4.539 1.00 95.44 147 GLU A N 1
ATOM 1153 C CA . GLU A 1 147 ? -3.520 -3.963 -3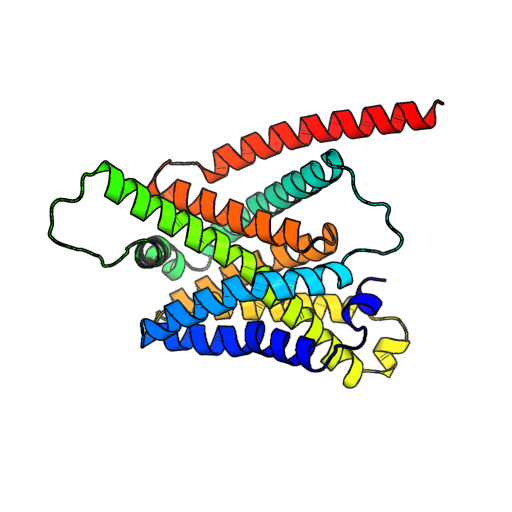.820 1.00 95.44 147 GLU A CA 1
ATOM 1154 C C . GLU A 1 147 ? -3.578 -3.763 -2.296 1.00 95.44 147 GLU A C 1
ATOM 1156 O O . GLU A 1 147 ? -3.617 -4.710 -1.511 1.00 95.44 147 GLU A O 1
ATOM 1161 N N . GLU A 1 148 ? -3.747 -2.526 -1.831 1.00 97.12 148 GLU A N 1
ATOM 1162 C CA . GLU A 1 148 ? -4.016 -2.231 -0.424 1.00 97.12 148 GLU A CA 1
ATOM 1163 C C . GLU A 1 148 ? -5.323 -2.855 0.089 1.00 97.12 148 GLU A C 1
ATOM 1165 O O . GLU A 1 148 ? -5.458 -3.179 1.277 1.00 97.12 148 GLU A O 1
ATOM 1170 N N . VAL A 1 149 ? -6.295 -3.072 -0.803 1.00 97.00 149 VAL A N 1
ATOM 1171 C CA . VAL A 1 149 ? -7.533 -3.792 -0.495 1.00 97.00 149 VAL A CA 1
ATOM 1172 C C . VAL A 1 149 ? -7.259 -5.284 -0.317 1.00 97.00 149 VAL A C 1
ATOM 1174 O O . VAL A 1 149 ? -7.737 -5.872 0.662 1.00 97.00 149 VAL A O 1
ATOM 1177 N N . TRP A 1 150 ? -6.480 -5.877 -1.229 1.00 94.44 150 TRP A N 1
ATOM 1178 C CA . TRP A 1 150 ? -5.969 -7.251 -1.131 1.00 94.44 150 TRP A CA 1
ATOM 1179 C C . TRP A 1 150 ? -5.258 -7.449 0.216 1.00 94.44 150 TRP A C 1
ATOM 1181 O O . TRP A 1 150 ? -5.604 -8.341 0.998 1.00 94.44 150 TRP A O 1
ATOM 1191 N N . ARG A 1 151 ? -4.382 -6.512 0.582 1.00 95.38 151 ARG A N 1
ATOM 1192 C CA . ARG A 1 151 ? -3.570 -6.572 1.801 1.00 95.38 151 ARG A CA 1
ATOM 1193 C C . ARG A 1 151 ? -4.408 -6.518 3.069 1.00 95.38 151 ARG A C 1
ATOM 1195 O O . ARG A 1 151 ? -4.228 -7.325 3.983 1.00 95.38 151 ARG A O 1
ATOM 1202 N N . LEU A 1 152 ? -5.383 -5.610 3.122 1.00 96.62 152 LEU A N 1
ATOM 1203 C CA . LEU A 1 152 ? -6.355 -5.564 4.213 1.00 96.62 152 LEU A CA 1
ATOM 1204 C C . LEU A 1 152 ? -7.169 -6.862 4.304 1.00 96.62 152 LEU A C 1
ATOM 1206 O O . LEU A 1 152 ? -7.443 -7.344 5.407 1.00 96.62 152 LEU A O 1
ATOM 1210 N N . GLY A 1 153 ? -7.552 -7.428 3.158 1.00 96.00 153 GLY A N 1
ATOM 1211 C CA . GLY A 1 153 ? -8.193 -8.735 3.070 1.00 96.00 153 GLY A CA 1
ATOM 1212 C C . GLY A 1 153 ? -7.370 -9.808 3.779 1.00 96.00 153 GLY A C 1
ATOM 1213 O O . GLY A 1 153 ? -7.887 -10.493 4.668 1.00 96.00 153 GLY A O 1
ATOM 1214 N N . TYR A 1 154 ? -6.074 -9.888 3.479 1.00 96.06 154 TYR A N 1
ATOM 1215 C CA . TYR A 1 154 ? -5.174 -10.820 4.148 1.00 96.06 154 TYR A CA 1
ATOM 1216 C C . TYR A 1 154 ? -5.004 -10.553 5.638 1.00 96.06 154 TYR A C 1
ATOM 1218 O O . TYR A 1 154 ? -5.075 -11.501 6.420 1.00 96.06 154 TYR A O 1
ATOM 1226 N N . ILE A 1 155 ? -4.854 -9.295 6.062 1.00 96.56 155 ILE A N 1
ATOM 1227 C CA . ILE A 1 155 ? -4.789 -8.955 7.491 1.00 96.56 155 ILE A CA 1
ATOM 1228 C C . ILE A 1 155 ? -6.025 -9.508 8.213 1.00 96.56 155 ILE A C 1
ATOM 1230 O O . ILE A 1 155 ? -5.907 -10.138 9.264 1.00 96.56 155 ILE A O 1
ATOM 1234 N N . ILE A 1 156 ? -7.220 -9.336 7.639 1.00 95.88 156 ILE A N 1
ATOM 1235 C CA . ILE A 1 156 ? -8.465 -9.869 8.207 1.00 95.88 156 ILE A CA 1
ATOM 1236 C C . ILE A 1 156 ? -8.442 -11.403 8.260 1.00 95.88 156 ILE A C 1
ATOM 1238 O O . ILE A 1 156 ? -8.781 -11.971 9.301 1.00 95.88 156 ILE A O 1
ATOM 1242 N N . LEU A 1 157 ? -8.041 -12.081 7.179 1.00 96.75 157 LEU A N 1
ATOM 1243 C CA . LEU A 1 157 ? -7.961 -13.546 7.137 1.00 96.75 157 LEU A CA 1
ATOM 1244 C C . LEU A 1 157 ? -6.985 -14.091 8.185 1.00 96.75 157 LEU A C 1
ATOM 1246 O O . LEU A 1 157 ? -7.354 -14.977 8.959 1.00 96.75 157 LEU A O 1
ATOM 1250 N N . VAL A 1 158 ? -5.780 -13.523 8.268 1.00 96.56 158 VAL A N 1
ATOM 1251 C CA . VAL A 1 158 ? -4.760 -13.907 9.251 1.00 96.56 158 VAL A CA 1
ATOM 1252 C C . VAL A 1 158 ? -5.288 -13.704 10.667 1.00 96.56 158 VAL A C 1
ATOM 1254 O O . VAL A 1 158 ? -5.211 -14.617 11.484 1.00 96.56 158 VAL A O 1
ATOM 1257 N N . LEU A 1 159 ? -5.913 -12.560 10.961 1.00 95.69 159 LEU A N 1
ATOM 1258 C CA . LEU A 1 159 ? -6.491 -12.303 12.282 1.00 95.69 159 LEU A CA 1
ATOM 1259 C C . LEU A 1 159 ? -7.617 -13.287 12.637 1.00 95.69 159 LEU A C 1
ATOM 1261 O O . LEU A 1 159 ? -7.705 -13.718 13.788 1.00 95.69 159 LEU A O 1
ATOM 1265 N N . ILE A 1 160 ? -8.466 -13.670 11.677 1.00 94.94 160 ILE A N 1
ATOM 1266 C CA . ILE A 1 160 ? -9.505 -14.693 11.883 1.00 94.94 160 ILE A CA 1
ATOM 1267 C C . ILE A 1 160 ? -8.867 -16.046 12.222 1.00 94.94 160 ILE A C 1
ATOM 1269 O O . ILE A 1 160 ? -9.318 -16.720 13.152 1.00 94.94 160 ILE A O 1
ATOM 1273 N N . VAL A 1 161 ? -7.803 -16.427 11.511 1.00 95.50 161 VAL A N 1
ATOM 1274 C CA . VAL A 1 161 ? -7.044 -17.656 11.776 1.00 95.50 161 VAL A CA 1
ATOM 1275 C C . VAL A 1 161 ? -6.387 -17.599 13.158 1.00 95.50 161 VAL A C 1
ATOM 1277 O O . VAL A 1 161 ? -6.587 -18.512 13.958 1.00 95.50 161 VAL A O 1
ATOM 1280 N N . CYS A 1 162 ? -5.697 -16.508 13.503 1.00 94.62 162 CYS A N 1
ATOM 1281 C CA . CYS A 1 162 ? -5.086 -16.314 14.819 1.00 94.62 162 CYS A CA 1
ATOM 1282 C C . CYS A 1 162 ? -6.115 -16.397 15.952 1.00 94.62 162 CYS A C 1
ATOM 1284 O O . CYS A 1 162 ? -5.877 -17.085 16.944 1.00 94.62 162 CYS A O 1
ATOM 1286 N N . LYS A 1 163 ? -7.279 -15.755 15.797 1.00 93.88 163 LYS A N 1
ATOM 1287 C CA . LYS A 1 163 ? -8.379 -15.816 16.771 1.00 93.88 163 LYS A CA 1
ATOM 1288 C C . LYS A 1 163 ? -8.886 -17.246 16.973 1.00 93.88 163 LYS A C 1
ATOM 1290 O O . LYS A 1 163 ? -9.203 -17.621 18.099 1.00 93.88 163 LYS A O 1
ATOM 1295 N N . LYS A 1 164 ? -8.960 -18.040 15.899 1.00 94.56 164 LYS A N 1
ATOM 1296 C CA . LYS A 1 164 ? -9.411 -19.438 15.945 1.00 94.56 164 LYS A CA 1
ATOM 1297 C C . LYS A 1 164 ? -8.374 -20.371 16.577 1.00 94.56 164 LYS A C 1
ATOM 1299 O O . LYS A 1 164 ? -8.754 -21.257 17.333 1.00 94.56 164 LYS A O 1
ATOM 1304 N N . ILE A 1 165 ? -7.091 -20.187 16.266 1.00 96.38 165 ILE A N 1
ATOM 1305 C CA . ILE A 1 165 ? -6.002 -21.057 16.742 1.00 96.38 165 ILE A CA 1
ATOM 1306 C C . ILE A 1 165 ? -5.589 -20.708 18.181 1.00 96.38 165 ILE A C 1
ATOM 1308 O O . ILE A 1 165 ? -5.284 -21.601 18.969 1.00 96.38 165 ILE A O 1
ATOM 1312 N N . PHE A 1 166 ? -5.616 -19.425 18.556 1.00 94.69 166 PHE A N 1
ATOM 1313 C CA . PHE A 1 166 ? -5.140 -18.933 19.854 1.00 94.69 166 PHE A CA 1
ATOM 1314 C C . PHE A 1 166 ? -6.228 -18.201 20.671 1.00 94.69 166 PHE A C 1
ATOM 1316 O O . PHE A 1 166 ? -5.996 -17.072 21.118 1.00 94.69 166 PHE A O 1
ATOM 1323 N N . PRO A 1 167 ? -7.398 -18.816 20.942 1.00 92.75 167 PRO A N 1
ATOM 1324 C CA . PRO A 1 167 ? -8.532 -18.134 21.576 1.00 92.75 167 PRO A CA 1
ATOM 1325 C C . PRO A 1 167 ? -8.201 -17.597 22.976 1.00 92.75 167 PRO A C 1
ATOM 1327 O O . PRO A 1 167 ? -8.511 -16.451 23.285 1.00 92.75 167 PRO A O 1
ATOM 1330 N N . ARG A 1 168 ? -7.456 -18.360 23.791 1.00 91.56 168 ARG A N 1
ATOM 1331 C CA . ARG A 1 168 ? -7.059 -17.937 25.149 1.00 91.56 168 ARG A CA 1
ATOM 1332 C C . ARG A 1 168 ? -6.214 -16.659 25.139 1.00 91.56 168 ARG A C 1
ATOM 1334 O O . ARG A 1 168 ? -6.471 -15.733 25.898 1.00 91.56 168 ARG A O 1
ATOM 1341 N N . ARG A 1 169 ? -5.215 -16.577 24.249 1.00 88.62 169 ARG A N 1
ATOM 1342 C CA . ARG A 1 169 ? -4.372 -15.372 24.108 1.00 88.62 169 ARG A CA 1
ATOM 1343 C C . ARG A 1 169 ? -5.162 -14.191 23.540 1.00 88.62 169 ARG A C 1
ATOM 1345 O O . ARG A 1 169 ? -4.901 -13.049 23.902 1.00 88.62 169 ARG A O 1
ATOM 1352 N N . TRP A 1 170 ? -6.129 -14.468 22.665 1.00 89.62 170 TRP A N 1
ATOM 1353 C CA . TRP A 1 170 ? -7.016 -13.459 22.092 1.00 89.62 170 TRP A CA 1
ATOM 1354 C C . TRP A 1 170 ? -7.953 -12.825 23.134 1.00 89.62 170 TRP A C 1
ATOM 1356 O O . TRP A 1 170 ? -8.204 -11.613 23.102 1.00 89.62 170 TRP A O 1
ATOM 1366 N N . GLU A 1 171 ? -8.483 -13.637 24.048 1.00 88.25 171 GLU A N 1
ATOM 1367 C CA . GLU A 1 171 ? -9.380 -13.214 25.131 1.00 88.25 171 GLU A CA 1
ATOM 1368 C C . GLU A 1 171 ? -8.634 -12.474 26.244 1.00 88.25 171 GLU A C 1
ATOM 1370 O O . GLU A 1 171 ? -9.133 -11.456 26.717 1.00 88.25 171 GLU A O 1
ATOM 1375 N N . ASN A 1 172 ? -7.394 -12.875 26.548 1.00 86.88 172 ASN A N 1
ATOM 1376 C CA . ASN A 1 172 ? -6.525 -12.227 27.542 1.00 86.88 172 ASN A CA 1
ATOM 1377 C C . ASN A 1 172 ? -6.034 -10.814 27.152 1.00 86.88 172 ASN A C 1
ATOM 1379 O O . ASN A 1 172 ? -5.253 -10.211 27.882 1.00 86.88 172 ASN A O 1
ATOM 1383 N N . GLY A 1 173 ? -6.458 -10.276 26.004 1.00 79.25 173 GLY A N 1
ATOM 1384 C CA . GLY A 1 173 ? -6.200 -8.885 25.615 1.00 79.25 173 GLY A CA 1
ATOM 1385 C C . GLY A 1 173 ? -4.919 -8.642 24.812 1.00 79.25 173 GLY A C 1
ATOM 1386 O O . GLY A 1 173 ? -4.725 -7.530 24.332 1.00 79.25 173 GLY A O 1
ATOM 1387 N N . SER A 1 174 ? -4.092 -9.661 24.552 1.00 81.75 174 SER A N 1
ATOM 1388 C CA . SER A 1 174 ? -2.858 -9.546 23.749 1.00 81.75 174 SER A CA 1
ATOM 1389 C C . SER A 1 174 ? -3.124 -9.428 22.240 1.00 81.75 174 SER A C 1
ATOM 1391 O O . SER A 1 174 ? -2.465 -10.077 21.436 1.00 81.75 174 SER A O 1
ATOM 1393 N N . ARG A 1 175 ? -4.127 -8.653 21.816 1.00 86.00 175 ARG A N 1
ATOM 1394 C CA . ARG A 1 175 ? -4.583 -8.639 20.415 1.00 86.00 175 ARG A CA 1
ATOM 1395 C C . ARG A 1 175 ? -3.636 -7.890 19.476 1.00 86.00 175 ARG A C 1
ATOM 1397 O O . ARG A 1 175 ? -3.606 -8.196 18.286 1.00 86.00 175 ARG A O 1
ATOM 1404 N N . ASP A 1 176 ? -2.840 -6.972 20.009 1.00 87.75 176 ASP A N 1
ATOM 1405 C CA . ASP A 1 176 ? -1.917 -6.149 19.223 1.00 87.75 176 ASP A CA 1
ATOM 1406 C C . ASP A 1 176 ? -0.788 -6.981 18.604 1.00 87.75 176 ASP A C 1
ATOM 1408 O O . ASP A 1 176 ? -0.425 -6.750 17.453 1.00 87.75 176 ASP A O 1
ATOM 1412 N N . ILE A 1 177 ? -0.312 -8.030 19.291 1.00 91.06 177 ILE A N 1
ATOM 1413 C CA . ILE A 1 177 ? 0.708 -8.934 18.733 1.00 91.06 177 ILE A CA 1
ATOM 1414 C C . ILE A 1 177 ? 0.210 -9.644 17.469 1.00 91.06 177 ILE A C 1
ATOM 1416 O O . ILE A 1 177 ? 0.987 -9.880 16.550 1.00 91.06 177 ILE A O 1
ATOM 1420 N N . PHE A 1 178 ? -1.092 -9.945 17.389 1.00 94.44 178 PHE A N 1
ATOM 1421 C CA . PHE A 1 178 ? -1.679 -10.571 16.209 1.00 94.44 178 PHE A CA 1
ATOM 1422 C C . PHE A 1 178 ? -1.819 -9.584 15.051 1.00 94.44 178 PHE A C 1
ATOM 1424 O O . PHE A 1 178 ? -1.678 -10.002 13.908 1.00 94.44 178 PHE A O 1
ATOM 1431 N N . ILE A 1 179 ? -2.045 -8.289 15.320 1.00 93.69 179 ILE A N 1
ATOM 1432 C CA . ILE A 1 179 ? -1.965 -7.267 14.266 1.00 93.69 179 ILE A CA 1
ATOM 1433 C C . ILE A 1 179 ? -0.534 -7.163 13.754 1.00 93.69 179 ILE A C 1
ATOM 1435 O O . ILE A 1 179 ? -0.339 -7.177 12.546 1.00 93.69 179 ILE A O 1
ATOM 1439 N N . LEU A 1 180 ? 0.452 -7.053 14.647 1.00 93.88 180 LEU A N 1
ATOM 1440 C CA . LEU A 1 180 ? 1.855 -6.926 14.246 1.00 93.88 180 LEU A CA 1
ATOM 1441 C C . LEU A 1 180 ? 2.310 -8.143 13.438 1.00 93.88 180 LEU A C 1
ATOM 1443 O O . LEU A 1 180 ? 2.946 -7.986 12.400 1.00 93.88 180 LEU A O 1
ATOM 1447 N N . PHE A 1 181 ? 1.913 -9.343 13.865 1.00 95.19 181 PHE A N 1
ATOM 1448 C CA . PHE A 1 181 ? 2.140 -10.568 13.107 1.00 95.19 181 PHE A CA 1
ATOM 1449 C C . PHE A 1 181 ? 1.455 -10.530 11.737 1.00 95.19 181 PHE A C 1
ATOM 1451 O O . PHE A 1 181 ? 2.105 -10.821 10.738 1.00 95.19 181 PHE A O 1
ATOM 1458 N N . ALA A 1 182 ? 0.173 -10.152 11.676 1.00 96.38 182 ALA A N 1
ATOM 1459 C CA . ALA A 1 182 ? -0.556 -10.055 10.416 1.00 96.38 182 ALA A CA 1
ATOM 1460 C C . ALA A 1 182 ? 0.117 -9.063 9.464 1.00 96.38 182 ALA A C 1
ATOM 1462 O O . ALA A 1 182 ? 0.385 -9.428 8.330 1.00 96.38 182 ALA A O 1
ATOM 1463 N N . LEU A 1 183 ? 0.472 -7.867 9.940 1.00 96.19 183 LEU A N 1
ATOM 1464 C CA . LEU A 1 183 ? 1.191 -6.868 9.152 1.00 96.19 183 LEU A CA 1
ATOM 1465 C C . LEU A 1 183 ? 2.517 -7.395 8.618 1.00 96.19 183 LEU A C 1
ATOM 1467 O O . LEU A 1 183 ? 2.781 -7.271 7.424 1.00 96.19 183 LEU A O 1
ATOM 1471 N N . PHE A 1 184 ? 3.344 -7.978 9.486 1.00 96.75 184 PHE A N 1
ATOM 1472 C CA . PHE A 1 184 ? 4.640 -8.520 9.094 1.00 96.75 184 PHE A CA 1
ATOM 1473 C C . PHE A 1 184 ? 4.482 -9.615 8.034 1.00 96.75 184 PHE A C 1
ATOM 1475 O O . PHE A 1 184 ? 5.118 -9.563 6.985 1.00 96.75 184 PHE A O 1
ATOM 1482 N N . PHE A 1 185 ? 3.567 -10.557 8.269 1.00 97.31 185 PHE A N 1
ATOM 1483 C CA . PHE A 1 185 ? 3.281 -11.646 7.344 1.00 97.31 185 PHE A CA 1
ATOM 1484 C C . PHE A 1 185 ? 2.777 -11.138 5.987 1.00 97.31 185 PHE A C 1
ATOM 1486 O O . PHE A 1 185 ? 3.308 -11.528 4.952 1.00 97.31 185 PHE A O 1
ATOM 1493 N N . THR A 1 186 ? 1.808 -10.218 5.974 1.00 96.75 186 THR A N 1
ATOM 1494 C CA . THR A 1 186 ? 1.280 -9.660 4.720 1.00 96.75 186 THR A CA 1
ATOM 1495 C C . THR A 1 186 ? 2.281 -8.784 3.984 1.00 96.75 186 THR A C 1
ATOM 1497 O O . THR A 1 186 ? 2.182 -8.652 2.774 1.00 96.75 186 THR A O 1
ATOM 1500 N N . SER A 1 187 ? 3.247 -8.195 4.689 1.00 97.50 187 SER A N 1
ATOM 1501 C CA . SER A 1 187 ? 4.321 -7.429 4.051 1.00 97.50 187 SER A CA 1
ATOM 1502 C C . SER A 1 187 ? 5.255 -8.352 3.267 1.00 97.50 187 SER A C 1
ATOM 1504 O O . SER A 1 187 ? 5.621 -8.039 2.144 1.00 97.50 187 SER A O 1
ATOM 1506 N N . ILE A 1 188 ? 5.575 -9.533 3.809 1.00 97.12 188 ILE A N 1
ATOM 1507 C CA . ILE A 1 188 ? 6.344 -10.549 3.074 1.00 97.12 188 ILE A CA 1
ATOM 1508 C C . ILE A 1 188 ? 5.573 -11.025 1.837 1.00 97.12 188 ILE A C 1
ATOM 1510 O O . ILE A 1 188 ? 6.164 -11.100 0.765 1.00 97.12 188 ILE A O 1
ATOM 1514 N N . LEU A 1 189 ? 4.271 -11.315 1.975 1.00 96.44 189 LEU A N 1
ATOM 1515 C CA . LEU A 1 189 ? 3.431 -11.696 0.831 1.00 96.44 189 LEU A CA 1
ATOM 1516 C C . LEU A 1 189 ? 3.414 -10.607 -0.243 1.00 96.44 189 LEU A C 1
ATOM 1518 O O . LEU A 1 189 ? 3.633 -10.910 -1.404 1.00 96.44 189 LEU A O 1
ATOM 1522 N N . PHE A 1 190 ? 3.275 -9.342 0.158 1.00 95.56 190 PHE A N 1
ATOM 1523 C CA . PHE A 1 190 ? 3.279 -8.211 -0.770 1.00 95.56 190 PHE A CA 1
ATOM 1524 C C . PHE A 1 190 ? 4.573 -8.163 -1.597 1.00 95.56 190 PHE A C 1
ATOM 1526 O O . PHE A 1 190 ? 4.531 -7.989 -2.810 1.00 95.56 190 PHE A O 1
ATOM 1533 N N . GLY A 1 191 ? 5.728 -8.412 -0.968 1.00 94.56 191 GLY A N 1
ATOM 1534 C CA . GLY A 1 191 ? 6.995 -8.515 -1.693 1.00 94.56 191 GLY A CA 1
ATOM 1535 C C . GLY A 1 191 ? 7.095 -9.731 -2.620 1.00 94.56 191 GLY A C 1
ATOM 1536 O O . GLY A 1 191 ? 7.706 -9.636 -3.680 1.00 94.56 191 GLY A O 1
ATOM 1537 N N . ILE A 1 192 ? 6.508 -10.873 -2.245 1.00 94.56 192 ILE A N 1
ATOM 1538 C CA . ILE A 1 192 ? 6.452 -12.070 -3.101 1.00 94.56 192 ILE A CA 1
ATOM 1539 C C . ILE A 1 192 ? 5.603 -11.802 -4.343 1.00 94.56 192 ILE A C 1
ATOM 1541 O O . ILE A 1 192 ? 6.041 -12.152 -5.442 1.00 94.56 192 ILE A O 1
ATOM 1545 N N . ASP A 1 193 ? 4.448 -11.161 -4.173 1.00 91.75 193 ASP A N 1
ATOM 1546 C CA . ASP A 1 193 ? 3.492 -10.868 -5.242 1.00 91.75 193 ASP A CA 1
ATOM 1547 C C . ASP A 1 193 ? 4.122 -10.043 -6.363 1.00 91.75 193 ASP A C 1
ATOM 1549 O O . ASP A 1 193 ? 4.008 -10.417 -7.529 1.00 91.75 193 ASP A O 1
ATOM 1553 N N . HIS A 1 194 ? 4.958 -9.064 -6.008 1.00 91.06 194 HIS A N 1
ATOM 1554 C CA . HIS A 1 194 ? 5.763 -8.251 -6.934 1.00 91.06 194 HIS A CA 1
ATOM 1555 C C . HIS A 1 194 ? 6.870 -9.028 -7.671 1.00 91.06 194 HIS A C 1
ATOM 1557 O O . HIS A 1 194 ? 7.773 -8.451 -8.271 1.00 91.06 194 HIS A O 1
ATOM 1563 N N . THR A 1 195 ? 6.867 -10.355 -7.585 1.00 91.31 195 THR A N 1
ATOM 1564 C CA . THR A 1 195 ? 7.750 -11.217 -8.371 1.00 91.31 195 THR A CA 1
ATOM 1565 C C . THR A 1 195 ? 6.997 -12.339 -9.072 1.00 91.31 195 THR A C 1
ATOM 1567 O O . THR A 1 195 ? 7.633 -13.158 -9.741 1.00 91.31 195 THR A O 1
ATOM 1570 N N . LEU A 1 196 ? 5.672 -12.446 -8.893 1.00 88.38 196 LEU A N 1
ATOM 1571 C CA . LEU A 1 196 ? 4.855 -13.556 -9.395 1.00 88.38 196 LEU A CA 1
ATOM 1572 C C . LEU A 1 196 ? 4.524 -13.444 -10.879 1.00 88.38 196 LEU A C 1
ATOM 1574 O O . LEU A 1 196 ? 4.367 -14.470 -11.530 1.00 88.38 196 LEU A O 1
ATOM 1578 N N . ASP A 1 197 ? 4.477 -12.240 -11.416 1.00 82.81 197 ASP A N 1
ATOM 1579 C CA . ASP A 1 197 ? 4.126 -11.923 -12.801 1.00 82.81 197 ASP A CA 1
ATOM 1580 C C . ASP A 1 197 ? 5.281 -12.109 -13.799 1.00 82.81 197 ASP A C 1
ATOM 1582 O O . ASP A 1 197 ? 5.065 -12.277 -14.997 1.00 82.81 197 ASP A O 1
ATOM 1586 N N . THR A 1 198 ? 6.521 -12.152 -13.307 1.00 81.69 198 THR A N 1
ATOM 1587 C CA . THR A 1 198 ? 7.731 -12.153 -14.134 1.00 81.69 198 THR A CA 1
ATOM 1588 C C . THR A 1 198 ? 8.701 -13.259 -13.726 1.00 81.69 198 THR A C 1
ATOM 1590 O O . THR A 1 198 ? 8.775 -13.704 -12.574 1.00 81.69 198 THR A O 1
ATOM 1593 N N . VAL A 1 199 ? 9.457 -13.771 -14.700 1.00 83.19 199 VAL A N 1
ATOM 1594 C CA . VAL A 1 199 ? 10.517 -14.756 -14.456 1.00 83.19 199 VAL A CA 1
ATOM 1595 C C . VAL A 1 199 ? 11.837 -14.011 -14.295 1.00 83.19 199 VAL A C 1
ATOM 1597 O O . VAL A 1 199 ? 12.338 -13.410 -15.237 1.00 83.19 199 VAL A O 1
ATOM 1600 N N . GLN A 1 200 ? 12.413 -14.075 -13.097 1.00 84.50 200 GLN A N 1
ATOM 1601 C CA . GLN A 1 200 ? 13.652 -13.381 -12.753 1.00 84.50 200 GLN A CA 1
ATOM 1602 C C . GLN A 1 200 ? 14.672 -14.334 -12.138 1.00 84.50 200 GLN A C 1
ATOM 1604 O O . GLN A 1 200 ? 14.317 -15.355 -11.540 1.00 84.50 200 GLN A O 1
ATOM 1609 N N . THR A 1 201 ? 15.954 -13.975 -12.242 1.00 90.06 201 THR A N 1
ATOM 1610 C CA . THR A 1 201 ? 17.019 -14.688 -11.527 1.00 90.06 201 THR A CA 1
ATOM 1611 C C . THR A 1 201 ? 16.845 -14.543 -10.014 1.00 90.06 201 THR A C 1
ATOM 1613 O O . THR A 1 201 ? 16.306 -13.549 -9.525 1.00 90.06 201 THR A O 1
ATOM 1616 N N . TRP A 1 202 ? 17.322 -15.529 -9.251 1.00 90.88 202 TRP A N 1
ATOM 1617 C CA . TRP A 1 202 ? 17.175 -15.536 -7.793 1.00 90.88 202 TRP A CA 1
ATOM 1618 C C . TRP A 1 202 ? 17.698 -14.265 -7.091 1.00 90.88 202 TRP A C 1
ATOM 1620 O O . TRP A 1 202 ? 16.985 -13.754 -6.227 1.00 90.88 202 TRP A O 1
ATOM 1630 N N . PRO A 1 203 ? 18.866 -13.694 -7.459 1.00 90.12 203 PRO A N 1
ATOM 1631 C CA . PRO A 1 203 ? 19.347 -12.460 -6.835 1.00 90.12 203 PRO A CA 1
ATOM 1632 C C . PRO A 1 203 ? 18.434 -11.250 -7.068 1.00 90.12 203 PRO A C 1
ATOM 1634 O O . PRO A 1 203 ? 18.255 -10.447 -6.157 1.00 90.12 203 PRO A O 1
ATOM 1637 N N . VAL A 1 204 ? 17.842 -11.130 -8.264 1.00 88.62 204 VAL A N 1
ATOM 1638 C CA . VAL A 1 204 ? 16.896 -10.046 -8.583 1.00 88.62 204 VAL A CA 1
ATOM 1639 C C . VAL A 1 204 ? 15.594 -10.257 -7.812 1.00 88.62 204 VAL A C 1
ATOM 1641 O O . VAL A 1 204 ? 15.136 -9.342 -7.136 1.00 88.62 204 VAL A O 1
ATOM 1644 N N . ARG A 1 205 ? 15.076 -11.494 -7.804 1.00 91.31 205 ARG A N 1
ATOM 1645 C CA . ARG A 1 205 ? 13.857 -11.864 -7.076 1.00 91.31 205 ARG A CA 1
ATOM 1646 C C . ARG A 1 205 ? 13.960 -11.581 -5.577 1.00 91.31 205 ARG A C 1
ATOM 1648 O O . ARG A 1 205 ? 13.032 -11.030 -5.002 1.00 91.31 205 ARG A O 1
ATOM 1655 N N . ILE A 1 206 ? 15.064 -11.956 -4.928 1.00 93.50 206 ILE A N 1
ATOM 1656 C CA . ILE A 1 206 ? 15.243 -11.689 -3.492 1.00 93.50 206 ILE A CA 1
ATOM 1657 C C . ILE A 1 206 ? 15.347 -10.193 -3.209 1.00 93.50 206 ILE A C 1
ATOM 1659 O O . ILE A 1 206 ? 14.740 -9.735 -2.244 1.00 93.50 206 ILE A O 1
ATOM 1663 N N . GLY A 1 207 ? 16.067 -9.437 -4.045 1.00 92.94 207 GLY A N 1
ATOM 1664 C CA . GLY A 1 207 ? 16.115 -7.981 -3.918 1.00 92.94 207 GLY A CA 1
ATOM 1665 C C . GLY A 1 207 ? 14.718 -7.369 -4.003 1.00 92.94 207 GLY A C 1
ATOM 1666 O O . GLY A 1 207 ? 14.318 -6.679 -3.073 1.00 92.94 207 GLY A O 1
ATOM 1667 N N . ALA A 1 208 ? 13.940 -7.737 -5.026 1.00 91.75 208 ALA A N 1
ATOM 1668 C CA . ALA A 1 208 ? 12.557 -7.294 -5.197 1.00 91.75 208 ALA A CA 1
ATOM 1669 C C . ALA A 1 208 ? 11.683 -7.634 -3.979 1.00 91.75 208 ALA A C 1
ATOM 1671 O O . ALA A 1 208 ? 11.065 -6.740 -3.404 1.00 91.75 208 ALA A O 1
ATOM 1672 N N . ILE A 1 209 ? 11.699 -8.892 -3.517 1.00 95.31 209 ILE A N 1
ATOM 1673 C CA . ILE A 1 209 ? 10.927 -9.317 -2.339 1.00 95.31 209 ILE A CA 1
ATOM 1674 C C . ILE A 1 209 ? 11.280 -8.464 -1.124 1.00 95.31 209 ILE A C 1
ATOM 1676 O O . ILE A 1 209 ? 10.384 -7.994 -0.429 1.00 95.31 209 ILE A O 1
ATOM 1680 N N . VAL A 1 210 ? 12.569 -8.252 -0.846 1.00 96.06 210 VAL A N 1
ATOM 1681 C CA . VAL A 1 210 ? 12.995 -7.479 0.327 1.00 96.06 210 VAL A CA 1
ATOM 1682 C C . VAL A 1 210 ? 12.605 -6.008 0.185 1.00 96.06 210 VAL A C 1
ATOM 1684 O O . VAL A 1 210 ? 12.089 -5.428 1.141 1.00 96.06 210 VAL A O 1
ATOM 1687 N N . THR A 1 211 ? 12.812 -5.399 -0.981 1.00 95.12 211 THR A N 1
ATOM 1688 C CA . THR A 1 211 ? 12.452 -4.001 -1.249 1.00 95.12 211 THR A CA 1
ATOM 1689 C C . THR A 1 211 ? 10.951 -3.781 -1.078 1.00 95.12 211 THR A C 1
ATOM 1691 O O . THR A 1 211 ? 10.537 -2.996 -0.219 1.00 95.12 211 THR A O 1
ATOM 1694 N N . PHE A 1 212 ? 10.130 -4.528 -1.816 1.00 95.38 212 PHE A N 1
ATOM 1695 C CA . PHE A 1 212 ? 8.681 -4.362 -1.802 1.00 95.38 212 PHE A CA 1
ATOM 1696 C C . PHE A 1 212 ? 8.062 -4.800 -0.475 1.00 95.38 212 PHE A C 1
ATOM 1698 O O . PHE A 1 212 ? 7.156 -4.129 0.012 1.00 95.38 212 PHE A O 1
ATOM 1705 N N . ALA A 1 213 ? 8.596 -5.822 0.207 1.00 97.50 213 ALA A N 1
ATOM 1706 C CA . ALA A 1 213 ? 8.111 -6.173 1.542 1.00 97.50 213 ALA A CA 1
ATOM 1707 C C . ALA A 1 213 ? 8.325 -5.045 2.560 1.00 97.50 213 ALA A C 1
ATOM 1709 O O . ALA A 1 213 ? 7.453 -4.790 3.391 1.00 97.50 213 ALA A O 1
ATOM 1710 N N . ASN A 1 214 ? 9.451 -4.329 2.497 1.00 97.69 214 ASN A N 1
ATOM 1711 C CA . ASN A 1 214 ? 9.674 -3.181 3.375 1.00 97.69 214 ASN A CA 1
ATOM 1712 C C . ASN A 1 214 ? 8.758 -1.996 3.022 1.00 97.69 214 ASN A C 1
ATOM 1714 O O . ASN A 1 214 ? 8.238 -1.341 3.928 1.00 97.69 214 ASN A O 1
ATOM 1718 N N . MET A 1 215 ? 8.505 -1.740 1.734 1.00 96.81 215 MET A N 1
ATOM 1719 C CA . MET A 1 215 ? 7.547 -0.707 1.315 1.00 96.81 215 MET A CA 1
ATOM 1720 C C . MET A 1 215 ? 6.122 -1.055 1.765 1.00 96.81 215 MET A C 1
ATOM 1722 O O . MET A 1 215 ? 5.453 -0.240 2.406 1.00 96.81 215 MET A O 1
ATOM 1726 N N . GLY A 1 216 ? 5.705 -2.304 1.550 1.00 96.94 216 GLY A N 1
ATOM 1727 C CA . GLY A 1 216 ? 4.443 -2.846 2.043 1.00 96.94 216 GLY A CA 1
ATOM 1728 C C . GLY A 1 216 ? 4.321 -2.722 3.563 1.00 96.94 216 GLY A C 1
ATOM 1729 O O . GLY A 1 216 ? 3.266 -2.332 4.070 1.00 96.94 216 GLY A O 1
ATOM 1730 N N . LEU A 1 217 ? 5.400 -2.949 4.318 1.00 97.94 217 LEU A N 1
ATOM 1731 C CA . LEU A 1 217 ? 5.397 -2.747 5.768 1.00 97.94 217 LEU A CA 1
ATOM 1732 C C . LEU A 1 217 ? 5.094 -1.291 6.140 1.00 97.94 217 LEU A C 1
ATOM 1734 O O . LEU A 1 217 ? 4.232 -1.056 6.990 1.00 97.94 217 LEU A O 1
ATOM 1738 N N . ILE A 1 218 ? 5.724 -0.312 5.483 1.00 98.19 218 ILE A N 1
ATOM 1739 C CA . ILE A 1 218 ? 5.450 1.113 5.734 1.00 98.19 218 ILE A CA 1
ATOM 1740 C C . ILE A 1 218 ? 3.999 1.452 5.399 1.00 98.19 218 ILE A C 1
ATOM 1742 O O . ILE A 1 218 ? 3.313 2.045 6.234 1.00 98.19 218 ILE A O 1
ATOM 1746 N N . LEU A 1 219 ? 3.487 1.024 4.240 1.00 97.88 219 LEU A N 1
ATOM 1747 C CA . LEU A 1 219 ? 2.074 1.206 3.890 1.00 97.88 219 LEU A CA 1
ATOM 1748 C C . LEU A 1 219 ? 1.162 0.566 4.944 1.00 97.88 219 LEU A C 1
ATOM 1750 O O . LEU A 1 219 ? 0.062 1.045 5.216 1.00 97.88 219 LEU A O 1
ATOM 1754 N N . GLY A 1 220 ? 1.590 -0.536 5.563 1.00 96.50 220 GLY A N 1
ATOM 1755 C CA . GLY A 1 220 ? 0.840 -1.250 6.605 1.00 96.50 220 GLY A CA 1
ATOM 1756 C C . GLY A 1 220 ? 0.763 -0.471 7.902 1.00 96.50 220 GLY A C 1
ATOM 1757 O O . GLY A 1 220 ? -0.303 -0.346 8.507 1.00 96.50 220 GLY A O 1
ATOM 1758 N N . LEU A 1 221 ? 1.883 0.128 8.289 1.00 96.88 221 LEU A N 1
ATOM 1759 C CA . LEU A 1 221 ? 1.949 1.046 9.416 1.00 96.88 221 LEU A CA 1
ATOM 1760 C C . LEU A 1 221 ? 1.126 2.313 9.145 1.00 96.88 221 LEU A C 1
ATOM 1762 O O . LEU A 1 221 ? 0.382 2.744 10.025 1.00 96.88 221 LEU A O 1
ATOM 1766 N N . ILE A 1 222 ? 1.165 2.855 7.923 1.00 97.06 222 ILE A N 1
ATOM 1767 C CA . ILE A 1 222 ? 0.324 3.983 7.493 1.00 97.06 222 ILE A CA 1
ATOM 1768 C C . ILE A 1 222 ? -1.163 3.627 7.575 1.00 97.06 222 ILE A C 1
ATOM 1770 O O . ILE A 1 222 ? -1.956 4.436 8.059 1.00 97.06 222 ILE A O 1
ATOM 1774 N N . LEU A 1 223 ? -1.559 2.421 7.160 1.00 95.81 223 LEU A N 1
ATOM 1775 C CA . LEU A 1 223 ? -2.940 1.946 7.269 1.00 95.81 223 LEU A CA 1
ATOM 1776 C C . LEU A 1 223 ? -3.415 1.934 8.729 1.00 95.81 223 LEU A C 1
ATOM 1778 O O . LEU A 1 223 ? -4.518 2.401 9.025 1.00 95.81 223 LEU A O 1
ATOM 1782 N N . LEU A 1 224 ? -2.586 1.435 9.652 1.00 93.56 224 LEU A N 1
ATOM 1783 C CA . LEU A 1 224 ? -2.907 1.443 11.082 1.00 93.56 224 LEU A CA 1
ATOM 1784 C C . LEU A 1 224 ? -2.931 2.853 11.676 1.00 93.56 224 LEU A C 1
ATOM 1786 O O . LEU A 1 224 ? -3.797 3.151 12.501 1.00 93.56 224 LEU A O 1
ATOM 1790 N N . TRP A 1 225 ? -1.983 3.701 11.273 1.00 93.94 225 TRP A N 1
ATOM 1791 C CA . TRP A 1 225 ? -1.844 5.070 11.759 1.00 93.94 225 TRP A CA 1
ATOM 1792 C C . TRP A 1 225 ? -3.022 5.941 11.320 1.00 93.94 225 TRP A C 1
ATOM 1794 O O . TRP A 1 225 ? -3.687 6.558 12.152 1.00 93.94 225 TRP A O 1
ATOM 1804 N N . THR A 1 226 ? -3.314 5.961 10.021 1.00 93.31 226 THR A N 1
ATOM 1805 C CA . THR A 1 226 ? -4.381 6.787 9.439 1.00 93.31 226 THR A CA 1
ATOM 1806 C C . THR A 1 226 ? -5.768 6.200 9.678 1.00 93.31 226 THR A C 1
ATOM 1808 O O . THR A 1 226 ? -6.762 6.926 9.617 1.00 93.31 226 THR A O 1
ATOM 1811 N N . ARG A 1 227 ? -5.847 4.885 9.932 1.00 92.56 227 ARG A N 1
ATOM 1812 C CA . ARG A 1 227 ? -7.091 4.107 9.998 1.00 92.56 227 ARG A CA 1
ATOM 1813 C C . ARG A 1 227 ? -7.978 4.309 8.767 1.00 92.56 227 ARG A C 1
ATOM 1815 O O . ARG A 1 227 ? -9.206 4.268 8.858 1.00 92.56 227 ARG A O 1
ATOM 1822 N N . SER A 1 228 ? -7.358 4.524 7.609 1.00 93.94 228 SER A N 1
ATOM 1823 C CA . SER A 1 228 ? -8.057 4.836 6.371 1.00 93.94 228 SER A CA 1
ATOM 1824 C C . SER A 1 228 ? -7.457 4.073 5.199 1.00 93.94 228 SER A C 1
ATOM 1826 O O . SER A 1 228 ? -6.449 4.483 4.634 1.00 93.94 228 SER A O 1
ATOM 1828 N N . LEU A 1 229 ? -8.143 2.997 4.795 1.00 95.88 229 LEU A N 1
ATOM 1829 C CA . LEU A 1 229 ? -7.805 2.231 3.589 1.00 95.88 229 LEU A CA 1
ATOM 1830 C C . LEU A 1 229 ? -7.579 3.143 2.379 1.00 95.88 229 LEU A C 1
ATOM 1832 O O . LEU A 1 229 ? -6.572 3.022 1.700 1.00 95.88 229 LEU A O 1
ATOM 1836 N N . TRP A 1 230 ? -8.484 4.094 2.149 1.00 96.25 230 TRP A N 1
ATOM 1837 C CA . TRP A 1 230 ? -8.412 4.971 0.984 1.00 96.25 230 TRP A CA 1
ATOM 1838 C C . TRP A 1 230 ? -7.245 5.955 1.031 1.00 96.25 230 TRP A C 1
ATOM 1840 O O . TRP A 1 230 ? -6.746 6.327 -0.020 1.00 96.25 230 TRP A O 1
ATOM 1850 N N . VAL A 1 231 ? -6.780 6.364 2.218 1.00 96.88 231 VAL A N 1
ATOM 1851 C CA . VAL A 1 231 ? -5.551 7.171 2.303 1.00 96.88 231 VAL A CA 1
ATOM 1852 C C . VAL A 1 231 ? -4.356 6.327 1.883 1.00 96.88 231 VAL A C 1
ATOM 1854 O O . VAL A 1 231 ? -3.544 6.810 1.108 1.00 96.88 231 VAL A O 1
ATOM 1857 N N . THR A 1 232 ? -4.274 5.072 2.331 1.00 97.25 232 THR A N 1
ATOM 1858 C CA . THR A 1 232 ? -3.196 4.161 1.927 1.00 97.25 232 THR A CA 1
ATOM 1859 C C . THR A 1 232 ? -3.236 3.855 0.429 1.00 97.25 232 THR A C 1
ATOM 1861 O O . THR A 1 232 ? -2.202 3.983 -0.211 1.00 97.25 232 THR A O 1
ATOM 1864 N N . VAL A 1 233 ? -4.416 3.558 -0.135 1.00 98.06 233 VAL A N 1
ATOM 1865 C CA . VAL A 1 233 ? -4.617 3.366 -1.588 1.00 98.06 233 VAL A CA 1
ATOM 1866 C C . VAL A 1 233 ? -4.101 4.578 -2.364 1.00 98.06 233 VAL A C 1
ATOM 1868 O O . VAL A 1 233 ? -3.289 4.430 -3.262 1.00 98.06 233 VAL A O 1
ATOM 1871 N N . ILE A 1 234 ? -4.522 5.793 -1.987 1.00 98.12 234 ILE A N 1
ATOM 1872 C CA . ILE A 1 234 ? -4.117 7.015 -2.698 1.00 98.12 234 ILE A CA 1
ATOM 1873 C C . ILE A 1 234 ? -2.618 7.287 -2.523 1.00 98.12 234 ILE A C 1
ATOM 1875 O O . ILE A 1 234 ? -1.977 7.732 -3.464 1.00 98.12 234 ILE A O 1
ATOM 1879 N N . VAL A 1 235 ? -2.044 7.046 -1.339 1.00 98.50 235 VAL A N 1
ATOM 1880 C CA . VAL A 1 235 ? -0.596 7.206 -1.109 1.00 98.50 235 VAL A CA 1
ATOM 1881 C C . VAL A 1 235 ? 0.200 6.263 -2.003 1.00 98.50 235 VAL A C 1
ATOM 1883 O O . VAL A 1 235 ? 1.153 6.721 -2.624 1.00 98.50 235 VAL A O 1
ATOM 1886 N N . HIS A 1 236 ? -0.210 4.996 -2.081 1.00 98.12 236 HIS A N 1
ATOM 1887 C CA . HIS A 1 236 ? 0.405 3.990 -2.941 1.00 98.12 236 HIS A CA 1
ATOM 1888 C C . HIS A 1 236 ? 0.287 4.413 -4.415 1.00 98.12 236 HIS A C 1
ATOM 1890 O O . HIS A 1 236 ? 1.308 4.694 -5.031 1.00 98.12 236 HIS A O 1
ATOM 1896 N N . SER A 1 237 ? -0.930 4.644 -4.929 1.00 97.62 237 SER A N 1
ATOM 1897 C CA . SER A 1 237 ? -1.133 5.059 -6.327 1.00 97.62 237 SER A CA 1
ATOM 1898 C C . SER A 1 237 ? -0.372 6.33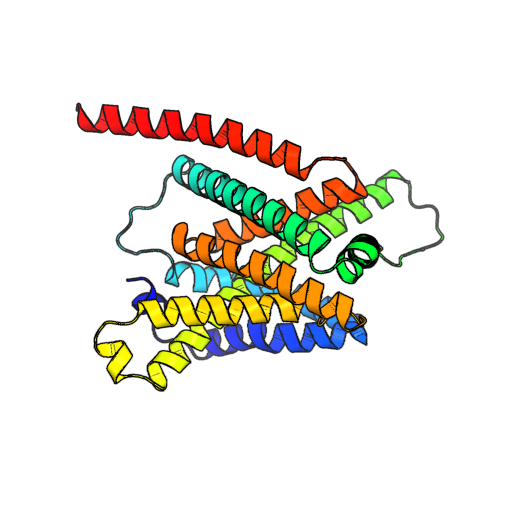0 -6.702 1.00 97.62 237 SER A C 1
ATOM 1900 O O . SER A 1 237 ? 0.223 6.408 -7.765 1.00 97.62 237 SER A O 1
ATOM 1902 N N . VAL A 1 238 ? -0.400 7.367 -5.857 1.00 97.94 238 VAL A N 1
ATOM 1903 C CA . VAL A 1 238 ? 0.271 8.639 -6.172 1.00 97.94 238 VAL A CA 1
ATOM 1904 C C . VAL A 1 238 ? 1.787 8.479 -6.144 1.00 97.94 238 VAL A C 1
ATOM 1906 O O . VAL A 1 238 ? 2.476 9.111 -6.945 1.00 97.94 238 VAL A O 1
ATOM 1909 N N . TYR A 1 239 ? 2.321 7.662 -5.235 1.00 97.50 239 TYR A N 1
ATOM 1910 C CA . TYR A 1 239 ? 3.749 7.372 -5.227 1.00 97.50 239 TYR A CA 1
ATOM 1911 C C . TYR A 1 239 ? 4.167 6.647 -6.506 1.00 97.50 239 TYR A C 1
ATOM 1913 O O . TYR A 1 239 ? 5.111 7.101 -7.147 1.00 97.50 239 TYR A O 1
ATOM 1921 N N . ASP A 1 240 ? 3.430 5.622 -6.925 1.00 95.25 240 ASP A N 1
ATOM 1922 C CA . ASP A 1 240 ? 3.733 4.874 -8.148 1.00 95.25 240 ASP A CA 1
ATOM 1923 C C . ASP A 1 240 ? 3.632 5.778 -9.374 1.00 95.25 240 ASP A C 1
ATOM 1925 O O . ASP A 1 240 ? 4.632 5.957 -10.060 1.00 95.25 240 ASP A O 1
ATOM 1929 N N . ILE A 1 241 ? 2.517 6.508 -9.529 1.00 94.94 241 ILE A N 1
ATOM 1930 C CA . ILE A 1 241 ? 2.328 7.506 -10.596 1.00 94.94 241 ILE A CA 1
ATOM 1931 C C . ILE A 1 241 ? 3.510 8.469 -10.659 1.00 94.94 241 ILE A C 1
ATOM 1933 O O . ILE A 1 241 ? 4.071 8.721 -11.721 1.00 94.94 241 ILE A O 1
ATOM 1937 N N . THR A 1 242 ? 3.894 9.060 -9.527 1.00 94.81 242 THR A N 1
ATOM 1938 C CA . THR A 1 242 ? 4.977 10.050 -9.526 1.00 94.81 242 THR A CA 1
ATOM 1939 C C . THR A 1 242 ? 6.346 9.416 -9.761 1.00 94.81 242 THR A C 1
ATOM 1941 O O . THR A 1 242 ? 7.225 10.084 -10.300 1.00 94.81 242 THR A O 1
ATOM 1944 N N . THR A 1 243 ? 6.527 8.139 -9.431 1.00 92.06 243 THR A N 1
ATOM 1945 C CA . THR A 1 243 ? 7.756 7.397 -9.721 1.00 92.06 243 THR A CA 1
ATOM 1946 C C . THR A 1 243 ? 7.832 7.023 -11.207 1.00 92.06 243 THR A C 1
ATOM 1948 O O . THR A 1 243 ? 8.849 7.294 -11.846 1.00 92.06 243 THR A O 1
ATOM 1951 N N . THR A 1 244 ? 6.739 6.542 -11.801 1.00 90.00 244 THR A N 1
ATOM 1952 C CA . THR A 1 244 ? 6.610 6.296 -13.246 1.00 90.00 244 THR A CA 1
ATOM 1953 C C . THR A 1 244 ? 6.807 7.580 -14.047 1.00 90.00 244 THR A C 1
ATOM 1955 O O . THR A 1 244 ? 7.581 7.613 -15.005 1.00 90.00 244 THR A O 1
ATOM 1958 N N . LEU A 1 245 ? 6.208 8.693 -13.600 1.00 88.94 245 LEU A N 1
ATOM 1959 C CA . LEU A 1 245 ? 6.460 10.016 -14.173 1.00 88.94 245 LEU A CA 1
ATOM 1960 C C . LEU A 1 245 ? 7.936 10.415 -14.079 1.00 88.94 245 LEU A C 1
ATOM 1962 O O . LEU A 1 245 ? 8.481 10.906 -15.068 1.00 88.94 245 LEU A O 1
ATOM 1966 N N . SER A 1 246 ? 8.583 10.174 -12.933 1.00 88.62 246 SER A N 1
ATOM 1967 C CA . SER A 1 246 ? 10.015 10.433 -12.730 1.00 88.62 246 SER A CA 1
ATOM 1968 C C . SER A 1 246 ? 10.906 9.685 -13.716 1.00 88.62 246 SER A C 1
ATOM 1970 O O . SER A 1 246 ? 11.932 10.228 -14.135 1.00 88.62 246 SER A O 1
ATOM 1972 N N . TRP A 1 247 ? 10.528 8.457 -14.071 1.00 83.69 247 TRP A N 1
ATOM 1973 C CA . TRP A 1 247 ? 11.294 7.621 -14.990 1.00 83.69 247 TRP A CA 1
ATOM 1974 C C . TRP A 1 247 ? 11.058 7.965 -16.453 1.00 83.69 247 TRP A C 1
ATOM 1976 O O . TRP A 1 247 ? 12.026 8.098 -17.200 1.00 83.69 247 TRP A O 1
ATOM 1986 N N . ASN A 1 248 ? 9.800 8.142 -16.853 1.00 81.31 248 ASN A N 1
ATOM 1987 C CA . ASN A 1 248 ? 9.443 8.147 -18.270 1.00 81.31 248 ASN A CA 1
ATOM 1988 C C . ASN A 1 248 ? 9.243 9.550 -18.858 1.00 81.31 248 ASN A C 1
ATOM 1990 O O . ASN A 1 248 ? 9.438 9.735 -20.059 1.00 81.31 248 ASN A O 1
ATOM 1994 N N . TYR A 1 249 ? 8.862 10.548 -18.049 1.00 83.19 249 TYR A N 1
ATOM 1995 C CA . TYR A 1 249 ? 8.327 11.806 -18.593 1.00 83.19 249 TYR A CA 1
ATOM 1996 C C . TYR A 1 249 ? 8.930 13.078 -17.981 1.00 83.19 249 TYR A C 1
ATOM 1998 O O . TYR A 1 249 ? 9.196 14.041 -18.701 1.00 83.19 249 TYR A O 1
ATOM 2006 N N . PHE A 1 250 ? 9.146 13.121 -16.665 1.00 86.38 250 PHE A N 1
ATOM 2007 C CA . PHE A 1 250 ? 9.620 14.308 -15.955 1.00 86.38 250 PHE A CA 1
ATOM 2008 C C . PHE A 1 250 ? 10.565 13.927 -14.818 1.00 86.38 250 PHE A C 1
ATOM 2010 O O . PHE A 1 250 ? 10.119 13.544 -13.741 1.00 86.38 250 PHE A O 1
ATOM 2017 N N . HIS A 1 251 ? 11.873 14.086 -15.037 1.00 89.56 251 HIS A N 1
ATOM 2018 C CA . HIS A 1 251 ? 12.874 13.824 -14.005 1.00 89.56 251 HIS A CA 1
ATOM 2019 C C . HIS A 1 251 ? 12.544 14.551 -12.698 1.00 89.56 251 HIS A C 1
ATOM 2021 O O . HIS A 1 251 ? 12.223 15.739 -12.689 1.00 89.56 251 HIS A O 1
ATOM 2027 N N . TYR A 1 252 ? 12.685 13.829 -11.590 1.00 90.31 252 TYR A N 1
ATOM 2028 C CA . TYR A 1 252 ? 12.394 14.306 -10.242 1.00 90.31 252 TYR A CA 1
ATOM 2029 C C . TYR A 1 252 ? 10.912 14.629 -9.954 1.00 90.31 252 TYR A C 1
ATOM 2031 O O . TYR A 1 252 ? 10.613 15.455 -9.084 1.00 90.31 252 TYR A O 1
ATOM 2039 N N . ALA A 1 253 ? 9.962 14.020 -10.674 1.00 93.75 253 ALA A N 1
ATOM 2040 C CA . ALA A 1 253 ? 8.526 14.159 -10.416 1.00 93.75 253 ALA A CA 1
ATOM 2041 C C . ALA A 1 253 ? 8.151 13.792 -8.972 1.00 93.75 253 ALA A C 1
ATOM 2043 O O . ALA A 1 253 ? 7.469 14.574 -8.305 1.00 93.75 253 ALA A O 1
ATOM 2044 N N . VAL A 1 254 ? 8.619 12.646 -8.471 1.00 94.00 254 VAL A N 1
ATOM 2045 C CA . VAL A 1 254 ? 8.335 12.184 -7.102 1.00 94.00 254 VAL A CA 1
ATOM 2046 C C . VAL A 1 254 ? 8.907 13.126 -6.039 1.00 94.00 254 VAL A C 1
ATOM 2048 O O . VAL A 1 254 ? 8.199 13.488 -5.099 1.00 94.00 254 VAL A O 1
ATOM 2051 N N . GLU A 1 255 ? 10.133 13.623 -6.205 1.00 95.88 255 GLU A N 1
ATOM 2052 C CA . GLU A 1 255 ? 10.762 14.578 -5.286 1.00 95.88 255 GLU A CA 1
ATOM 2053 C C . GLU A 1 255 ? 10.064 15.941 -5.324 1.00 95.88 255 GLU A C 1
ATOM 2055 O O . GLU A 1 255 ? 9.832 16.558 -4.281 1.00 95.88 255 GLU A O 1
ATOM 2060 N N . THR A 1 256 ? 9.680 16.401 -6.517 1.00 97.12 256 THR A N 1
ATOM 2061 C CA . THR A 1 256 ? 8.941 17.657 -6.698 1.00 97.12 256 THR A CA 1
ATOM 2062 C C . THR A 1 256 ? 7.566 17.572 -6.040 1.00 97.12 256 THR A C 1
ATOM 2064 O O . THR A 1 256 ? 7.160 18.489 -5.317 1.00 97.12 256 THR A O 1
ATOM 2067 N N . PHE A 1 257 ? 6.857 16.455 -6.224 1.00 97.75 257 PHE A N 1
ATOM 2068 C CA . PHE A 1 257 ? 5.581 16.218 -5.563 1.00 97.75 257 PHE A CA 1
ATOM 2069 C C . PHE A 1 257 ? 5.749 16.118 -4.041 1.00 97.75 257 PHE A C 1
ATOM 2071 O O . PHE A 1 257 ? 4.967 16.718 -3.303 1.00 97.75 257 PHE A O 1
ATOM 2078 N N . ALA A 1 258 ? 6.792 15.441 -3.549 1.00 97.94 258 ALA A N 1
ATOM 2079 C CA . ALA A 1 258 ? 7.095 15.364 -2.122 1.00 97.94 258 ALA A CA 1
ATOM 2080 C C . ALA A 1 258 ? 7.362 16.747 -1.510 1.00 97.94 258 ALA A C 1
ATOM 2082 O O . ALA A 1 258 ? 6.835 17.056 -0.440 1.00 97.94 258 ALA A O 1
ATOM 2083 N N . LEU A 1 259 ? 8.105 17.617 -2.200 1.00 98.12 259 LEU A N 1
ATOM 2084 C CA . LEU A 1 259 ? 8.321 18.997 -1.763 1.00 98.12 259 LEU A CA 1
ATOM 2085 C C . LEU A 1 259 ? 7.003 19.784 -1.705 1.00 98.12 259 LEU A C 1
ATOM 2087 O O . LEU A 1 259 ? 6.730 20.462 -0.711 1.00 98.12 259 LEU A O 1
ATOM 2091 N N . ALA A 1 260 ? 6.161 19.667 -2.734 1.00 98.06 260 ALA A N 1
ATOM 2092 C CA . ALA A 1 260 ? 4.846 20.304 -2.751 1.00 98.06 260 ALA A CA 1
ATOM 2093 C C . ALA A 1 260 ? 3.950 19.792 -1.607 1.00 98.06 260 ALA A C 1
ATOM 2095 O O . ALA A 1 260 ? 3.340 20.590 -0.888 1.00 98.06 260 ALA A O 1
ATOM 2096 N N . ALA A 1 261 ? 3.922 18.475 -1.381 1.00 98.00 261 ALA A N 1
ATOM 2097 C CA . ALA A 1 261 ? 3.196 17.842 -0.285 1.00 98.00 261 ALA A CA 1
ATOM 2098 C C . ALA A 1 261 ? 3.716 18.303 1.084 1.00 98.00 261 ALA A C 1
ATOM 2100 O O . ALA A 1 261 ? 2.911 18.550 1.980 1.00 98.00 261 ALA A O 1
ATOM 2101 N N . PHE A 1 262 ? 5.031 18.485 1.243 1.00 98.44 262 PHE A N 1
ATOM 2102 C CA . PHE A 1 262 ? 5.648 19.010 2.461 1.00 98.44 262 PHE A CA 1
ATOM 2103 C C . PHE A 1 262 ? 5.220 20.450 2.747 1.00 98.44 262 PHE A C 1
ATOM 2105 O O . PHE A 1 262 ? 4.739 20.744 3.844 1.00 98.44 262 PHE A O 1
ATOM 2112 N N . ILE A 1 263 ? 5.326 21.341 1.758 1.00 98.31 263 ILE A N 1
ATOM 2113 C CA . ILE A 1 263 ? 4.892 22.738 1.891 1.00 98.31 263 ILE A CA 1
ATOM 2114 C C . ILE A 1 263 ? 3.407 22.790 2.271 1.00 98.31 263 ILE A C 1
ATOM 2116 O O . ILE A 1 263 ? 3.034 23.462 3.238 1.00 98.31 263 ILE A O 1
ATOM 2120 N N . LEU A 1 264 ? 2.566 22.030 1.562 1.00 97.81 264 LEU A N 1
ATOM 2121 C CA . LEU A 1 264 ? 1.140 21.941 1.853 1.00 97.81 264 LEU A CA 1
ATOM 2122 C C . LEU A 1 264 ? 0.881 21.400 3.266 1.00 97.81 264 LEU A C 1
ATOM 2124 O O . LEU A 1 264 ? 0.058 21.962 3.988 1.00 97.81 264 LEU A O 1
ATOM 2128 N N . HIS A 1 265 ? 1.601 20.361 3.695 1.00 97.81 265 HIS A N 1
ATOM 2129 C CA . HIS A 1 265 ? 1.476 19.785 5.033 1.00 97.81 265 HIS A CA 1
ATOM 2130 C C . HIS A 1 265 ? 1.724 20.832 6.124 1.00 97.81 265 HIS A C 1
ATOM 2132 O O . HIS A 1 265 ? 0.915 20.976 7.042 1.00 97.81 265 HIS A O 1
ATOM 2138 N N . ILE A 1 266 ? 2.802 21.615 6.001 1.00 98.00 266 ILE A N 1
ATOM 2139 C CA . ILE A 1 266 ? 3.145 22.672 6.962 1.00 98.00 266 ILE A CA 1
ATOM 2140 C C . ILE A 1 266 ? 2.064 23.756 7.008 1.00 98.00 266 ILE A C 1
ATOM 2142 O O . ILE A 1 266 ? 1.687 24.198 8.096 1.00 98.00 266 ILE A O 1
ATOM 2146 N N . ILE A 1 267 ? 1.541 24.169 5.850 1.00 97.00 267 ILE A N 1
ATOM 2147 C CA . ILE A 1 267 ? 0.459 25.158 5.762 1.00 97.00 267 ILE A CA 1
ATOM 2148 C C . ILE A 1 267 ? -0.796 24.639 6.477 1.00 97.00 267 ILE A C 1
ATOM 2150 O O . ILE A 1 267 ? -1.325 25.307 7.367 1.00 97.00 267 ILE A O 1
ATOM 2154 N N . LEU A 1 268 ? -1.251 23.430 6.135 1.00 95.75 268 LEU A N 1
ATOM 2155 C CA . LEU A 1 268 ? -2.450 22.832 6.726 1.00 95.75 268 LEU A CA 1
ATOM 2156 C C . LEU A 1 268 ? -2.298 22.620 8.238 1.00 95.75 268 LEU A C 1
ATOM 2158 O O . LEU A 1 268 ? -3.253 22.841 8.984 1.00 95.75 268 LEU A O 1
ATOM 2162 N N . LEU A 1 269 ? -1.103 22.233 8.696 1.00 94.94 269 LEU A N 1
ATOM 2163 C CA . LEU A 1 269 ? -0.827 21.975 10.107 1.00 94.94 269 LEU A CA 1
ATOM 2164 C C . LEU A 1 269 ? -0.895 23.264 10.928 1.00 94.94 269 LEU A C 1
ATOM 2166 O O . LEU A 1 269 ? -1.436 23.259 12.033 1.00 94.94 269 LEU A O 1
ATOM 2170 N N . LYS A 1 270 ? -0.379 24.376 10.387 1.00 94.56 270 LYS A N 1
ATOM 2171 C CA . LYS A 1 270 ? -0.502 25.695 11.022 1.00 94.56 270 LYS A CA 1
ATOM 2172 C C . LYS A 1 270 ? -1.969 26.096 11.172 1.00 94.56 270 LYS A C 1
ATOM 2174 O O . LYS A 1 270 ? -2.374 26.459 12.271 1.00 94.56 270 LYS A O 1
ATOM 2179 N N . PHE A 1 271 ? -2.770 25.957 10.114 1.00 93.00 271 PHE A N 1
ATOM 2180 C CA . PHE A 1 271 ? -4.198 26.286 10.164 1.00 93.00 271 PHE A CA 1
ATOM 2181 C C . PHE A 1 271 ? -4.984 25.430 11.165 1.00 93.00 271 PHE A C 1
ATOM 2183 O O . PHE A 1 271 ? -5.831 25.961 11.880 1.00 93.00 271 PHE A O 1
ATOM 2190 N N . GLU A 1 272 ? -4.713 24.123 11.239 1.00 90.94 272 GLU A N 1
ATOM 2191 C CA . GLU A 1 272 ? -5.378 23.231 12.201 1.00 90.94 272 GLU A CA 1
ATOM 2192 C C . GLU A 1 272 ? -5.060 23.636 13.648 1.00 90.94 272 GLU A C 1
ATOM 2194 O O . GLU A 1 272 ? -5.971 23.722 14.469 1.00 90.94 272 GLU A O 1
ATOM 2199 N N . LYS A 1 273 ? -3.794 23.960 13.946 1.00 89.50 273 LYS A N 1
ATOM 2200 C CA . LYS A 1 273 ? -3.380 24.409 15.284 1.00 89.50 273 LYS A CA 1
ATOM 2201 C C . LYS A 1 273 ? -4.031 25.731 15.685 1.00 89.50 273 LYS A C 1
ATOM 2203 O O . LYS A 1 273 ? -4.497 25.848 16.813 1.00 89.50 273 LYS A O 1
ATOM 2208 N N . THR A 1 274 ? -4.091 26.707 14.777 1.00 88.38 274 THR A N 1
ATOM 2209 C CA . THR A 1 274 ? -4.730 28.002 15.056 1.00 88.38 274 THR A CA 1
ATOM 2210 C C . THR A 1 274 ? -6.222 27.846 15.347 1.00 88.38 274 THR A C 1
ATOM 2212 O O . THR A 1 274 ? -6.727 28.461 16.281 1.00 88.38 274 THR A O 1
ATOM 2215 N N . GLN A 1 275 ? -6.933 26.998 14.600 1.00 83.81 275 GLN A N 1
ATOM 2216 C CA . GLN A 1 275 ? -8.355 26.775 14.858 1.00 83.81 275 GLN A CA 1
ATOM 2217 C C . GLN A 1 275 ? -8.596 26.096 16.214 1.00 83.81 275 GLN A C 1
ATOM 2219 O O . GLN A 1 275 ? -9.456 26.542 16.965 1.00 83.81 275 GLN A O 1
ATOM 2224 N N . GLN A 1 276 ? -7.797 25.082 16.560 1.00 80.94 276 GLN A N 1
ATOM 2225 C CA . GLN A 1 276 ? -7.894 24.425 17.868 1.00 80.94 276 GLN A CA 1
ATOM 2226 C C . GLN A 1 276 ? -7.613 25.391 19.025 1.00 80.94 276 GLN A C 1
ATOM 2228 O O . GLN A 1 276 ? -8.255 25.292 20.062 1.00 80.94 276 GLN A O 1
ATOM 2233 N N . SER A 1 277 ? -6.682 26.341 18.862 1.00 79.62 277 SER A N 1
ATOM 2234 C CA . SER A 1 277 ? -6.434 27.350 19.899 1.00 79.62 277 SER A CA 1
ATOM 2235 C C . SER A 1 277 ? -7.597 28.323 20.094 1.00 79.62 277 SER A C 1
ATOM 2237 O O . SER A 1 277 ? -7.823 28.728 21.225 1.00 79.62 277 SER A O 1
ATOM 2239 N N . ILE A 1 278 ? -8.333 28.665 19.030 1.00 76.56 278 ILE A N 1
ATOM 2240 C CA . ILE A 1 278 ? -9.504 29.555 19.107 1.00 76.56 278 ILE A CA 1
ATOM 2241 C C . ILE A 1 278 ? -10.662 28.842 19.819 1.00 76.56 278 ILE A C 1
ATOM 2243 O O . ILE A 1 278 ? -11.235 29.389 20.752 1.00 76.56 278 ILE A O 1
ATOM 2247 N N . GLU A 1 279 ? -10.936 27.585 19.454 1.00 74.50 279 GLU A N 1
ATOM 2248 C CA . GLU A 1 279 ? -11.994 26.767 20.075 1.00 74.50 279 GLU A CA 1
ATOM 2249 C C . GLU A 1 279 ? -11.747 26.462 21.567 1.00 74.50 279 GLU A C 1
ATOM 2251 O O . GLU A 1 279 ? -12.672 26.061 22.263 1.00 74.50 279 GLU A O 1
ATOM 2256 N N . LEU A 1 280 ? -10.513 26.612 22.066 1.00 70.88 280 LEU A N 1
ATOM 2257 C CA . LEU A 1 280 ? -10.166 26.435 23.485 1.00 70.88 280 LEU A CA 1
ATOM 2258 C C . LEU A 1 280 ? -10.260 27.732 24.304 1.00 70.88 280 LEU A C 1
ATOM 2260 O O . LEU A 1 280 ? -10.180 27.674 25.532 1.00 70.88 280 LEU A O 1
ATOM 2264 N N . THR A 1 281 ? -10.349 28.888 23.642 1.00 68.31 281 THR A N 1
ATOM 2265 C CA . THR A 1 281 ? -10.459 30.209 24.283 1.00 68.31 281 THR A CA 1
ATOM 2266 C C . THR A 1 281 ? -11.882 30.766 24.307 1.00 68.31 281 THR A C 1
ATOM 2268 O O . THR A 1 281 ? -12.111 31.738 25.027 1.00 68.31 281 THR A O 1
ATOM 2271 N N . ASP A 1 282 ? -12.798 30.151 23.557 1.00 54.16 282 ASP A N 1
ATOM 2272 C CA . ASP A 1 282 ? -14.243 30.422 23.548 1.00 54.16 282 ASP A CA 1
ATOM 2273 C C . ASP A 1 282 ? -14.999 29.438 24.463 1.00 54.16 282 ASP A C 1
ATOM 2275 O O . ASP A 1 282 ? -15.991 29.863 25.102 1.00 54.16 282 ASP A O 1
#

Foldseek 3Di:
DLLVLLQDDDDPVLLVLLCCLAVVLLVLLLCLQPDPVSVVVNLVNLVVLVVSLVVLLVSLDDPPDDDDDPLRLLLLLLVLLLLLLVQLVVLLVVLCVVQVVQVVCVLVLLVVVQDPPPPPVDDDDPVVVVCVSLVVQLSVLLSQLSVLSNLSSQLSVQSNVCCVVPVVCVVVPVSVVSSVVSLLVSLLVQQQSSPSNDDDDPSNSVSSSSSSSSSSSSLSVSCNVSSGSVSSSCSRSVQSSQVSCCSPPNPCSSVVVSVVSVVSSVVSVVVVVVVVVVVVVD

pLDDT: mean 88.24, std 13.22, range [37.97, 98.62]

Organism: NCBI:txid2547811

Sequence (282 aa):
MLTTNLTKPLSKKTLAAILVITLGAEIVLYFMRYTYLAGTLYDAIMVASFFIGWKLHHRIVDATSGRPTKRQRALQFTGAFLVFFIGSTIINIYSNLAFPAFNKNYDQYVQVYTDPQTTIDGATSTFFSTIDSVGSDLYNDTLAGLEEVWRLGYIILVLIVCKKIFPRRWENGSRDIFILFALFFTSILFGIDHTLDTVQTWPVRIGAIVTFANMGLILGLILLWTRSLWVTVIVHSVYDITTTLSWNYFHYAVETFALAAFILHIILLKFEKTQQSIELTD

Radius of gyration: 20.38 Å; chains: 1; bounding box: 45×52×66 Å